Protein AF-A0A7X9BDL5-F1 (afdb_monomer_lite)

Radius of gyration: 41.82 Å; chains: 1; bounding box: 88×33×126 Å

Sequence (212 aa):
MIKSMTGFGRGEAVAAGKKFTFELKAVNHRYSEIVLRLPRSLQALEDRIRKIIQASVARGRVDGYLSMEDCGEKSATVKVDKALAEAYYNAMKELQETLGISEEIQLKQLVSLPGVLVVVEPEEDIEEWWPAVQAAVEAAVAQLVHMRTVEGAQLAKDLYDRVEQLNILNRNIMARSPLVVEEYRERLASRLNDFISDGTLTAERLCAEAAV

Foldseek 3Di:
DFFAQWFKFWFWFDDPQKIKIKIKTWDADAFEAEAEDEDPLQPVCVVVLVVLLVVQDGGTYMYMYMDMDRRDDQPFDKDFPVVVLVVVVVVVVVVCVVVVPPDDDDPVNSCPDPPRIDGDRDPDDNVSCVVRNVRRSNRRSVRGRVRRVVVRVVVVVVVVVVVVVVVVVVVVCVVCVVVVVVVVVVVVVVVVVVCVVVVNDPPVVVVVVVVD

Secondary structure (DSSP, 8-state):
----S-EEEEEEEEETTEEEEEEEEEE--SSEEEEEE--GGGGGGHHHHHHHHHHH--SEEEEEEEEEEE-S----EEEE-HHHHHHHHHHHHHHHHHHT------HHHHHTSTTTEEEEPPP--HHHHHHHHHHHHHHHHHHHHHHHHHHHHHHHHHHHHHHHHHHHHHHHHHHHHHHHHHHHHHHHHHHHHHHHHTTSS-HHHHHHHHT-

pLDDT: mean 87.53, std 10.24, range [44.59, 98.06]

Structure (mmCIF, N/CA/C/O backbone):
data_AF-A0A7X9BDL5-F1
#
_entry.id   AF-A0A7X9BDL5-F1
#
loop_
_atom_site.group_PDB
_atom_site.id
_atom_site.type_symbol
_atom_site.label_atom_id
_atom_site.label_alt_id
_atom_site.label_comp_id
_atom_site.label_asym_id
_atom_site.label_entity_id
_atom_site.label_seq_id
_atom_site.pdbx_PDB_ins_code
_atom_site.Cartn_x
_atom_site.Cartn_y
_atom_site.Cartn_z
_atom_site.occupancy
_atom_site.B_iso_or_equiv
_atom_site.auth_seq_id
_atom_site.auth_comp_id
_atom_site.auth_asym_id
_atom_site.auth_atom_id
_atom_site.pdbx_PDB_model_num
ATOM 1 N N . MET A 1 1 ? 0.160 8.737 -20.347 1.00 62.75 1 MET A N 1
ATOM 2 C CA . MET A 1 1 ? 1.327 9.338 -19.661 1.00 62.75 1 MET A CA 1
ATOM 3 C C . MET A 1 1 ? 2.220 8.205 -19.175 1.00 62.75 1 MET A C 1
ATOM 5 O O . MET A 1 1 ? 1.677 7.248 -18.628 1.00 62.75 1 MET A O 1
ATOM 9 N N . ILE A 1 2 ? 3.530 8.253 -19.434 1.00 77.56 2 ILE A N 1
ATOM 10 C CA . ILE A 1 2 ? 4.472 7.215 -18.981 1.00 77.56 2 ILE A CA 1
ATOM 11 C C . ILE A 1 2 ? 4.546 7.273 -17.452 1.00 77.56 2 ILE A C 1
ATOM 13 O O . ILE A 1 2 ? 4.707 8.348 -16.881 1.00 77.56 2 ILE A O 1
ATOM 17 N N . LYS A 1 3 ? 4.384 6.124 -16.796 1.00 80.25 3 LYS A N 1
ATOM 18 C CA . LYS A 1 3 ? 4.483 5.979 -15.341 1.00 80.25 3 LYS A CA 1
ATOM 19 C C . LYS A 1 3 ? 5.603 4.993 -15.028 1.00 80.25 3 LYS A C 1
ATOM 21 O O . LYS A 1 3 ? 5.677 3.942 -15.663 1.00 80.25 3 LYS A O 1
ATOM 26 N N . SER A 1 4 ? 6.434 5.316 -14.043 1.00 84.75 4 SER A N 1
ATOM 27 C CA . SER A 1 4 ? 7.452 4.410 -13.508 1.00 84.75 4 SER A CA 1
ATOM 28 C C . SER A 1 4 ? 6.822 3.122 -12.957 1.00 84.75 4 SER A C 1
ATOM 30 O O . SER A 1 4 ? 5.624 3.066 -12.653 1.00 84.75 4 SER A O 1
ATOM 32 N N . MET A 1 5 ? 7.618 2.057 -12.856 1.00 82.62 5 MET A N 1
ATOM 33 C CA . MET A 1 5 ? 7.220 0.777 -12.255 1.00 82.62 5 MET A CA 1
ATOM 34 C C . MET A 1 5 ? 7.502 0.714 -10.748 1.00 82.62 5 MET A C 1
ATOM 36 O O . MET A 1 5 ? 6.991 -0.184 -10.082 1.00 82.62 5 MET A O 1
ATOM 40 N N . THR A 1 6 ? 8.265 1.667 -10.215 1.00 88.56 6 THR A N 1
ATOM 41 C CA . THR A 1 6 ? 8.602 1.795 -8.795 1.00 88.56 6 THR A CA 1
ATOM 42 C C . THR A 1 6 ? 7.957 3.032 -8.193 1.00 88.56 6 THR A C 1
ATOM 44 O O . THR A 1 6 ? 7.640 3.988 -8.895 1.00 88.56 6 THR A O 1
ATOM 47 N N . GLY A 1 7 ? 7.722 3.011 -6.886 1.00 92.06 7 GLY A N 1
ATOM 48 C CA . GLY A 1 7 ? 7.230 4.187 -6.183 1.00 92.06 7 GLY A CA 1
ATOM 49 C C . GLY A 1 7 ? 6.885 3.901 -4.734 1.00 92.06 7 GLY A C 1
ATOM 50 O O . GLY A 1 7 ? 6.813 2.748 -4.306 1.00 92.06 7 GLY A O 1
ATOM 51 N N . PHE A 1 8 ? 6.652 4.977 -3.999 1.00 95.00 8 PHE A N 1
ATOM 52 C CA . PHE A 1 8 ? 6.228 4.958 -2.612 1.00 95.00 8 PHE A CA 1
ATOM 53 C C . PHE A 1 8 ? 5.059 5.924 -2.416 1.00 95.00 8 PHE A C 1
ATOM 55 O O . PHE A 1 8 ? 4.979 6.958 -3.082 1.00 95.00 8 PHE A O 1
ATOM 62 N N . GLY A 1 9 ? 4.158 5.580 -1.506 1.00 96.31 9 GLY A N 1
ATOM 63 C CA . GLY A 1 9 ? 3.085 6.454 -1.063 1.00 96.31 9 GLY A CA 1
ATOM 64 C C . GLY A 1 9 ? 2.745 6.185 0.394 1.00 96.31 9 GLY A C 1
ATOM 65 O O . GLY A 1 9 ? 2.788 5.045 0.843 1.00 96.31 9 GLY A O 1
ATOM 66 N N . ARG A 1 10 ? 2.409 7.235 1.129 1.00 97.44 10 ARG A N 1
ATOM 67 C CA . ARG A 1 10 ? 2.013 7.212 2.528 1.00 97.44 10 ARG A CA 1
ATOM 68 C C . ARG A 1 10 ? 0.807 8.117 2.715 1.00 97.44 10 ARG A C 1
ATOM 70 O O . ARG A 1 10 ? 0.761 9.226 2.191 1.00 97.44 10 ARG A O 1
ATOM 77 N N . GLY A 1 11 ? -0.160 7.635 3.474 1.00 97.38 11 GLY A N 1
ATOM 78 C CA . GLY A 1 11 ? -1.341 8.389 3.854 1.00 97.38 11 GLY A CA 1
ATOM 79 C C . GLY A 1 11 ? -1.655 8.167 5.321 1.00 97.38 11 GLY A C 1
ATOM 80 O O . GLY A 1 11 ? -1.381 7.101 5.872 1.00 97.38 11 GLY A O 1
ATOM 81 N N . GLU A 1 12 ? -2.201 9.194 5.957 1.00 96.69 12 GLU A N 1
ATOM 82 C CA . GLU A 1 12 ? -2.526 9.185 7.378 1.00 96.69 12 GLU A CA 1
ATOM 83 C C . GLU A 1 12 ? -3.913 9.775 7.592 1.00 96.69 12 GLU A C 1
ATOM 85 O O . GLU A 1 12 ? -4.287 10.750 6.940 1.00 96.69 12 GLU A O 1
ATOM 90 N N . ALA A 1 13 ? -4.660 9.194 8.524 1.00 95.88 13 ALA A N 1
ATOM 91 C CA . ALA A 1 13 ? -5.949 9.706 8.962 1.00 95.88 13 ALA A CA 1
ATOM 92 C C . ALA A 1 13 ? -6.146 9.422 10.452 1.00 95.88 13 ALA A C 1
ATOM 94 O O . ALA A 1 13 ? -5.584 8.470 10.995 1.00 95.88 13 ALA A O 1
ATOM 95 N N . VAL A 1 14 ? -6.954 10.245 11.115 1.00 91.12 14 VAL A N 1
ATOM 96 C CA . VAL A 1 14 ? -7.263 10.103 12.540 1.00 91.12 14 VAL A CA 1
ATOM 97 C C . VAL A 1 14 ? -8.776 10.023 12.709 1.00 91.12 14 VAL A C 1
ATOM 99 O O . VAL A 1 14 ? -9.495 10.861 12.168 1.00 91.12 14 VAL A O 1
ATOM 102 N N . ALA A 1 15 ? -9.255 9.033 13.459 1.00 87.44 15 ALA A N 1
ATOM 103 C CA . ALA A 1 15 ? -10.659 8.899 13.842 1.00 87.44 15 ALA A CA 1
ATOM 104 C C . ALA A 1 15 ? -10.791 8.152 15.170 1.00 87.44 15 ALA A C 1
ATOM 106 O O . ALA A 1 15 ? -9.983 7.280 15.470 1.00 8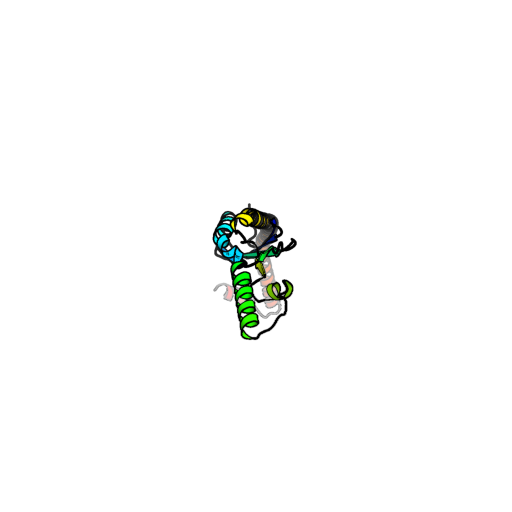7.44 15 ALA A O 1
ATOM 107 N N . ALA A 1 16 ? -11.804 8.509 15.967 1.00 81.38 16 ALA A N 1
ATOM 108 C CA . ALA A 1 16 ? -12.111 7.860 17.248 1.00 81.38 16 ALA A CA 1
ATOM 109 C C . ALA A 1 16 ? -10.895 7.717 18.197 1.00 81.38 16 ALA A C 1
ATOM 111 O O . ALA A 1 16 ? -10.725 6.701 18.865 1.00 81.38 16 ALA A O 1
ATOM 112 N N . GLY A 1 17 ? -10.008 8.721 18.226 1.00 83.62 17 GLY A N 1
ATOM 113 C CA . GLY A 1 17 ? -8.794 8.682 19.052 1.00 83.62 17 GLY A CA 1
ATOM 114 C C . GLY A 1 17 ? -7.725 7.700 18.562 1.00 83.62 17 GLY A C 1
ATOM 115 O O . GLY A 1 17 ? -6.785 7.421 19.299 1.00 83.62 17 GLY A O 1
ATOM 116 N N . LYS A 1 18 ? -7.835 7.193 17.332 1.00 88.31 18 LYS A N 1
ATOM 117 C CA . LYS A 1 18 ? -6.855 6.322 16.679 1.00 88.31 18 LYS A CA 1
ATOM 118 C C . LYS A 1 18 ? -6.276 6.990 15.445 1.00 88.31 18 LYS A C 1
ATOM 120 O O . LYS A 1 18 ? -6.985 7.668 14.700 1.00 88.31 18 LYS A O 1
ATOM 125 N N . LYS A 1 19 ? -4.987 6.774 15.214 1.00 92.62 19 LYS A N 1
ATOM 126 C CA . LYS A 1 19 ? -4.277 7.163 14.003 1.00 92.62 19 LYS A CA 1
ATOM 127 C C . LYS A 1 19 ? -4.060 5.937 13.127 1.00 92.62 19 LYS A C 1
ATOM 129 O O . LYS A 1 19 ? -3.476 4.947 13.557 1.00 92.62 19 LYS A O 1
ATOM 134 N N . PHE A 1 20 ? -4.494 6.040 11.880 1.00 95.50 20 PHE A N 1
ATOM 135 C CA . PHE A 1 20 ? -4.288 5.045 10.839 1.00 95.50 20 PHE A CA 1
ATOM 136 C C . PHE A 1 20 ? -3.223 5.561 9.880 1.00 95.50 20 PHE A C 1
ATOM 138 O O . PHE A 1 20 ? -3.379 6.640 9.307 1.00 95.50 20 PHE A O 1
ATOM 145 N N . THR A 1 21 ? -2.149 4.797 9.701 1.00 97.00 21 THR A N 1
ATOM 146 C CA . THR A 1 21 ? -1.083 5.119 8.743 1.00 97.00 21 THR A CA 1
ATOM 147 C C . THR A 1 21 ? -0.987 4.000 7.726 1.00 97.00 21 THR A C 1
ATOM 149 O O . THR A 1 21 ? -0.789 2.843 8.091 1.00 97.00 21 THR A O 1
ATOM 152 N N . PHE A 1 22 ? -1.130 4.335 6.448 1.00 98.06 22 PHE A N 1
ATOM 153 C CA . PHE A 1 22 ? -1.017 3.382 5.357 1.00 98.06 22 PHE A CA 1
ATOM 154 C C . PHE A 1 22 ? 0.186 3.711 4.487 1.00 98.06 22 PHE A C 1
ATOM 156 O O . PHE A 1 22 ? 0.302 4.821 3.970 1.00 98.06 22 PHE A O 1
ATOM 163 N N . GLU A 1 23 ? 1.069 2.738 4.310 1.00 97.69 23 GLU A N 1
ATOM 164 C CA . GLU A 1 23 ? 2.261 2.846 3.479 1.00 97.69 23 GLU A CA 1
ATOM 165 C C . GLU A 1 23 ? 2.173 1.856 2.318 1.00 97.69 23 GLU A C 1
ATOM 167 O O . GLU A 1 23 ? 1.832 0.687 2.491 1.00 97.69 23 GLU A O 1
ATOM 172 N N . LEU A 1 24 ? 2.499 2.329 1.120 1.00 96.19 24 LEU A N 1
ATOM 173 C CA . LEU A 1 24 ? 2.506 1.574 -0.121 1.00 96.19 24 LEU A CA 1
ATOM 174 C C . LEU A 1 24 ? 3.879 1.654 -0.760 1.00 96.19 24 LEU A C 1
ATOM 176 O O . LEU A 1 24 ? 4.405 2.737 -1.016 1.00 96.19 24 LEU A O 1
ATOM 180 N N . LYS A 1 25 ? 4.418 0.493 -1.112 1.00 94.94 25 LYS A N 1
ATOM 181 C CA . LYS A 1 25 ? 5.643 0.372 -1.890 1.00 94.94 25 LYS A CA 1
ATOM 182 C C . LYS A 1 25 ? 5.362 -0.435 -3.145 1.00 94.94 25 LYS A C 1
ATOM 184 O O . LYS A 1 25 ? 4.905 -1.570 -3.069 1.00 94.94 25 LYS A O 1
ATOM 189 N N . ALA A 1 26 ? 5.653 0.146 -4.303 1.00 93.31 26 ALA A N 1
ATOM 190 C CA . ALA A 1 26 ? 5.563 -0.536 -5.584 1.00 93.31 26 ALA A CA 1
ATOM 191 C C . ALA A 1 26 ? 6.956 -0.900 -6.095 1.00 93.31 26 ALA A C 1
ATOM 193 O O . ALA A 1 26 ? 7.870 -0.069 -6.094 1.00 93.31 26 ALA A O 1
ATOM 194 N N . VAL A 1 27 ? 7.096 -2.132 -6.573 1.00 91.00 27 VAL A N 1
ATOM 195 C CA . VAL A 1 27 ? 8.302 -2.638 -7.229 1.00 91.00 27 VAL A CA 1
ATOM 196 C C . VAL A 1 27 ? 7.976 -3.206 -8.606 1.00 91.00 27 VAL A C 1
ATOM 198 O O . VAL A 1 27 ? 6.847 -3.620 -8.895 1.00 91.00 27 VAL A O 1
ATOM 201 N N . ASN A 1 28 ? 8.992 -3.241 -9.470 1.00 87.62 28 ASN A N 1
ATOM 202 C CA . ASN A 1 28 ? 8.852 -3.815 -10.798 1.00 87.62 28 ASN A CA 1
ATOM 203 C C . ASN A 1 28 ? 8.586 -5.322 -10.694 1.00 87.62 28 ASN A C 1
ATOM 205 O O . ASN A 1 28 ? 9.406 -6.083 -10.185 1.00 87.62 28 ASN A O 1
ATOM 209 N N . HIS A 1 29 ? 7.431 -5.740 -11.197 1.00 86.69 29 HIS A N 1
ATOM 210 C CA . HIS A 1 29 ? 7.045 -7.135 -11.285 1.00 86.69 29 HIS A CA 1
ATOM 211 C C . HIS A 1 29 ? 6.217 -7.358 -12.553 1.00 86.69 29 HIS A C 1
ATOM 213 O O . HIS A 1 29 ? 5.557 -6.444 -13.062 1.00 86.69 29 HIS A O 1
ATOM 219 N N . ARG A 1 30 ? 6.261 -8.580 -13.094 1.00 81.44 30 ARG A N 1
ATOM 220 C CA . ARG A 1 30 ? 5.590 -8.912 -14.361 1.00 81.44 30 ARG A CA 1
ATOM 221 C C . ARG A 1 30 ? 4.067 -8.839 -14.244 1.00 81.44 30 ARG A C 1
ATOM 223 O O . ARG A 1 30 ? 3.420 -8.359 -15.171 1.00 81.44 30 ARG A O 1
ATOM 230 N N . TYR A 1 31 ? 3.527 -9.301 -13.120 1.00 83.50 31 TYR A N 1
ATOM 231 C CA . TYR A 1 31 ? 2.092 -9.368 -12.840 1.00 83.50 31 TYR A CA 1
ATOM 232 C C . TYR A 1 31 ? 1.676 -8.323 -11.803 1.00 83.50 31 TYR A C 1
ATOM 234 O O . TYR A 1 31 ? 2.530 -7.823 -11.070 1.00 83.50 31 TYR A O 1
ATOM 242 N N . SER A 1 32 ? 0.378 -8.002 -11.759 1.00 85.12 32 SER A N 1
ATOM 243 C CA . SER A 1 32 ? -0.203 -7.218 -10.667 1.00 85.12 32 SER A CA 1
ATOM 244 C C . SER A 1 32 ? -0.357 -8.115 -9.445 1.00 85.12 32 SER A C 1
ATOM 246 O O . SER A 1 32 ? -1.190 -9.019 -9.438 1.00 85.12 32 SER A O 1
ATOM 248 N N . GLU A 1 33 ? 0.485 -7.899 -8.445 1.00 91.56 33 GLU A N 1
ATOM 249 C CA . GLU A 1 33 ? 0.461 -8.645 -7.191 1.00 91.56 33 GLU A CA 1
ATOM 250 C C . GLU A 1 33 ? 0.316 -7.648 -6.048 1.00 91.56 33 GLU A C 1
ATOM 252 O O . GLU A 1 33 ? 1.097 -6.706 -5.945 1.00 91.56 33 GLU A O 1
ATOM 257 N N . ILE A 1 34 ? -0.698 -7.825 -5.205 1.00 93.94 34 ILE A N 1
ATOM 258 C CA . ILE A 1 34 ? -0.960 -6.925 -4.081 1.00 93.94 34 ILE A CA 1
ATOM 259 C C . ILE A 1 34 ? -0.859 -7.736 -2.801 1.00 93.94 34 ILE A C 1
ATOM 261 O O . ILE A 1 34 ? -1.654 -8.656 -2.579 1.00 93.94 34 ILE A O 1
ATOM 265 N N . VAL A 1 35 ? 0.114 -7.376 -1.974 1.00 94.81 35 VAL A N 1
ATOM 266 C CA . VAL A 1 35 ? 0.383 -7.997 -0.681 1.00 94.81 35 VAL A CA 1
ATOM 267 C C . VAL A 1 35 ? 0.047 -6.975 0.393 1.00 94.81 35 VAL A C 1
ATOM 269 O O . VAL A 1 35 ? 0.701 -5.941 0.486 1.00 94.81 35 VAL A O 1
ATOM 272 N N . LEU A 1 36 ? -0.979 -7.252 1.194 1.00 96.38 36 LEU A N 1
ATOM 273 C CA . LEU A 1 36 ? -1.412 -6.375 2.278 1.00 96.38 36 LEU A CA 1
ATOM 274 C C . LEU A 1 36 ? -1.017 -6.974 3.623 1.00 96.38 36 LEU A C 1
ATOM 276 O O . LEU A 1 36 ? -1.150 -8.173 3.853 1.00 96.38 36 LEU A O 1
ATOM 280 N N . ARG A 1 37 ? -0.511 -6.123 4.510 1.00 96.12 37 ARG A N 1
ATOM 281 C CA . ARG A 1 37 ? -0.198 -6.453 5.898 1.00 96.12 37 ARG A CA 1
ATOM 282 C C . ARG A 1 37 ? -1.011 -5.531 6.792 1.00 96.12 37 ARG A C 1
ATOM 284 O O . ARG A 1 37 ? -0.779 -4.324 6.817 1.00 96.12 37 ARG A O 1
ATOM 291 N N . LEU A 1 38 ? -1.986 -6.121 7.476 1.00 95.25 38 LEU A N 1
ATOM 292 C CA . LEU A 1 38 ? -2.996 -5.430 8.273 1.00 95.25 38 LEU A CA 1
ATOM 293 C C . LEU A 1 38 ? -2.967 -5.963 9.718 1.00 95.25 38 LEU A C 1
ATOM 295 O O . LEU A 1 38 ? -2.718 -7.159 9.914 1.00 95.25 38 LEU A O 1
ATOM 299 N N . PRO A 1 39 ? -3.258 -5.127 10.730 1.00 91.62 39 PRO A N 1
ATOM 300 C CA . PRO A 1 39 ? -3.538 -5.588 12.085 1.00 91.62 39 PRO A CA 1
ATOM 301 C C . PRO A 1 39 ? -4.734 -6.546 12.089 1.00 91.62 39 PRO A C 1
ATOM 303 O O . PRO A 1 39 ? -5.627 -6.429 11.249 1.00 91.62 39 PRO A O 1
ATOM 306 N N . ARG A 1 40 ? -4.788 -7.477 13.052 1.00 87.69 40 ARG A N 1
ATOM 307 C CA . ARG A 1 40 ? -5.874 -8.477 13.139 1.00 87.69 40 ARG A CA 1
ATOM 308 C C . ARG A 1 40 ? -7.265 -7.838 13.174 1.00 87.69 40 ARG A C 1
ATOM 310 O O . ARG A 1 40 ? -8.163 -8.339 12.511 1.00 87.69 40 ARG A O 1
ATOM 317 N N . SER A 1 41 ? -7.408 -6.716 13.877 1.00 86.81 41 SER A N 1
ATOM 318 C CA . SER A 1 41 ? -8.655 -5.948 13.968 1.00 86.81 41 SER A CA 1
ATOM 319 C C . SER A 1 41 ? -9.118 -5.356 12.634 1.00 86.81 41 SER A C 1
ATOM 321 O O . SER A 1 41 ? -10.293 -5.066 12.487 1.00 86.81 41 SER A O 1
ATOM 323 N N . LEU A 1 42 ? -8.238 -5.201 11.640 1.00 90.88 42 LEU A N 1
ATOM 324 C CA . LEU A 1 42 ? -8.554 -4.568 10.352 1.00 90.88 42 LEU A CA 1
ATOM 325 C C . LEU A 1 42 ? -8.540 -5.557 9.177 1.00 90.88 42 LEU A C 1
ATOM 327 O O . LEU A 1 42 ? -8.702 -5.144 8.030 1.00 90.88 42 LEU A O 1
ATOM 331 N N . GLN A 1 43 ? -8.371 -6.8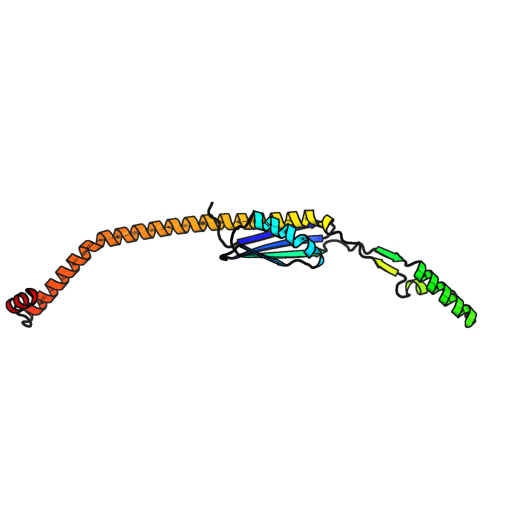61 9.430 1.00 91.69 43 GLN A N 1
ATOM 332 C CA . GLN A 1 43 ? -8.337 -7.878 8.367 1.00 91.69 43 GLN A CA 1
ATOM 333 C C . GLN A 1 43 ? -9.628 -7.916 7.541 1.00 91.69 43 GLN A C 1
ATOM 335 O O . GLN A 1 43 ? -9.571 -8.123 6.332 1.00 91.69 43 GLN A O 1
ATOM 340 N N . ALA A 1 44 ? -10.782 -7.633 8.153 1.00 92.31 44 ALA A N 1
ATOM 341 C CA . ALA A 1 44 ? -12.063 -7.569 7.445 1.00 92.31 44 ALA A CA 1
ATOM 342 C C . ALA A 1 44 ? -12.105 -6.480 6.350 1.00 92.31 44 ALA A C 1
ATOM 344 O O . ALA A 1 44 ? -12.897 -6.571 5.413 1.00 92.31 44 ALA A O 1
ATOM 345 N N . LEU A 1 45 ? -11.238 -5.464 6.433 1.00 93.94 45 LEU A N 1
ATOM 346 C CA . LEU A 1 45 ? -11.148 -4.382 5.450 1.00 93.94 45 LEU A CA 1
ATOM 347 C C . LEU A 1 45 ? -10.222 -4.714 4.271 1.00 93.94 45 LEU A C 1
ATOM 349 O O . LEU A 1 45 ? -10.174 -3.941 3.312 1.00 93.94 45 LEU A O 1
ATOM 353 N N . GLU A 1 46 ? -9.507 -5.846 4.302 1.00 94.81 46 GLU A N 1
ATOM 354 C CA . GLU A 1 46 ? -8.485 -6.188 3.305 1.00 94.81 46 GLU A CA 1
ATOM 355 C C . GLU A 1 46 ? -9.022 -6.124 1.871 1.00 94.81 46 GLU A C 1
ATOM 357 O O . GLU A 1 46 ? -8.430 -5.465 1.014 1.00 94.81 46 GLU A O 1
ATOM 362 N N . ASP A 1 47 ? -10.171 -6.748 1.610 1.00 95.06 47 ASP A N 1
ATOM 363 C CA . ASP A 1 47 ? -10.764 -6.788 0.272 1.00 95.06 47 ASP A CA 1
ATOM 364 C C . ASP A 1 47 ? -11.191 -5.405 -0.224 1.00 95.06 47 ASP A C 1
ATOM 366 O O . ASP A 1 47 ? -11.078 -5.102 -1.418 1.00 95.06 47 ASP A O 1
ATOM 370 N N . ARG A 1 48 ? -11.662 -4.536 0.679 1.00 95.62 48 ARG A N 1
ATOM 371 C CA . ARG A 1 48 ? -12.040 -3.160 0.332 1.00 95.62 48 ARG A CA 1
ATOM 372 C C . ARG A 1 48 ? -10.798 -2.350 -0.047 1.00 95.62 48 ARG A C 1
ATOM 374 O O . ARG A 1 48 ? -10.782 -1.715 -1.100 1.00 95.62 48 ARG A O 1
ATOM 381 N N . ILE A 1 49 ? -9.730 -2.449 0.748 1.00 95.94 49 ILE A N 1
ATOM 382 C CA . ILE A 1 49 ? -8.438 -1.789 0.494 1.00 95.94 49 ILE A CA 1
ATOM 383 C C . ILE A 1 49 ? -7.827 -2.287 -0.821 1.00 95.94 49 ILE A C 1
ATOM 385 O O . ILE A 1 49 ? -7.388 -1.496 -1.660 1.00 95.94 49 ILE A O 1
ATOM 389 N N . ARG A 1 50 ? -7.850 -3.605 -1.046 1.00 95.38 50 ARG A N 1
ATOM 390 C CA . ARG A 1 50 ? -7.348 -4.241 -2.268 1.00 95.38 50 ARG A CA 1
ATOM 391 C C . ARG A 1 50 ? -8.038 -3.687 -3.514 1.00 95.38 50 ARG A C 1
ATOM 393 O O . ARG A 1 50 ? -7.346 -3.367 -4.479 1.00 95.38 50 ARG A O 1
ATOM 400 N N . LYS A 1 51 ? -9.366 -3.516 -3.491 1.00 94.69 51 LYS A N 1
ATOM 401 C CA . LYS A 1 51 ? -10.129 -2.936 -4.613 1.00 94.69 51 LYS A CA 1
ATOM 402 C C . LYS A 1 51 ? -9.696 -1.504 -4.940 1.00 94.69 51 LYS A C 1
ATOM 404 O O . LYS A 1 51 ? -9.519 -1.189 -6.116 1.00 94.69 51 LYS A O 1
ATOM 409 N N . ILE A 1 52 ? -9.465 -0.665 -3.927 1.00 95.19 52 ILE A N 1
ATOM 410 C CA . ILE A 1 52 ? -8.995 0.721 -4.117 1.00 95.19 52 ILE A CA 1
ATOM 411 C C . ILE A 1 52 ? -7.625 0.737 -4.814 1.00 95.19 52 ILE A C 1
ATOM 413 O O . ILE A 1 52 ? -7.416 1.471 -5.782 1.00 95.19 52 ILE A O 1
ATOM 417 N N . ILE A 1 53 ? -6.698 -0.120 -4.375 1.00 93.88 53 ILE A N 1
ATOM 418 C CA . ILE A 1 53 ? -5.354 -0.211 -4.966 1.00 93.88 53 ILE A CA 1
ATOM 419 C C . ILE A 1 53 ? -5.423 -0.746 -6.403 1.00 93.88 53 ILE A C 1
ATOM 421 O O . ILE A 1 53 ? -4.783 -0.185 -7.297 1.00 93.88 53 ILE A O 1
ATOM 425 N N . GLN A 1 54 ? -6.218 -1.793 -6.651 1.00 92.19 54 GLN A N 1
ATOM 426 C CA . GLN A 1 54 ? -6.382 -2.394 -7.983 1.00 92.19 5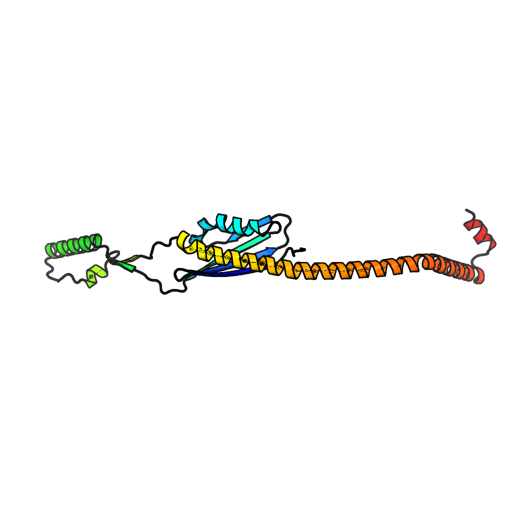4 GLN A CA 1
ATOM 427 C C . GLN A 1 54 ? -6.950 -1.416 -9.012 1.00 92.19 54 GLN A C 1
ATOM 429 O O . GLN A 1 54 ? -6.551 -1.467 -10.174 1.00 92.19 54 GLN A O 1
ATOM 434 N N . ALA A 1 55 ? -7.828 -0.498 -8.597 1.00 92.06 55 ALA A N 1
ATOM 435 C CA . ALA A 1 55 ? -8.369 0.531 -9.483 1.00 92.06 55 ALA A CA 1
ATOM 436 C C . ALA A 1 55 ? -7.285 1.486 -10.023 1.00 92.06 55 ALA A C 1
ATOM 438 O O . ALA A 1 55 ? -7.423 2.023 -11.121 1.00 92.06 55 ALA A O 1
ATOM 439 N N . SER A 1 56 ? -6.188 1.675 -9.281 1.00 88.38 56 SER A N 1
ATOM 440 C CA . SER A 1 56 ? -5.112 2.611 -9.639 1.00 88.38 56 SER A CA 1
ATOM 441 C C . SER A 1 56 ? -3.838 1.938 -10.163 1.00 88.38 56 SER A C 1
ATOM 443 O O . SER A 1 56 ? -3.054 2.575 -10.876 1.00 88.38 56 SER A O 1
ATOM 445 N N . VAL A 1 57 ? -3.603 0.663 -9.830 1.00 85.00 57 VAL A N 1
ATOM 446 C CA . VAL A 1 57 ? -2.376 -0.069 -10.177 1.00 85.00 57 VAL A CA 1
ATOM 447 C C . VAL A 1 57 ? -2.685 -1.334 -10.980 1.00 85.00 57 VAL A C 1
ATOM 449 O O . VAL A 1 57 ? -3.059 -2.370 -10.440 1.00 85.00 57 VAL A O 1
ATOM 452 N N . ALA A 1 58 ? -2.438 -1.268 -12.291 1.00 78.94 58 ALA A N 1
ATOM 453 C CA . ALA A 1 58 ? -2.662 -2.387 -13.212 1.00 78.94 58 ALA A CA 1
ATOM 454 C C . ALA A 1 58 ? -1.472 -3.362 -13.337 1.00 78.94 58 ALA A C 1
ATOM 456 O O . ALA A 1 58 ? -1.632 -4.465 -13.855 1.00 78.94 58 ALA A O 1
ATOM 457 N N . ARG A 1 59 ? -0.260 -2.957 -12.926 1.00 82.50 59 ARG A N 1
ATOM 458 C CA . ARG A 1 59 ? 0.969 -3.751 -13.095 1.00 82.50 59 ARG A CA 1
ATOM 459 C C . ARG A 1 59 ? 2.013 -3.428 -12.031 1.00 82.50 59 ARG A C 1
ATOM 461 O O . ARG A 1 59 ? 2.186 -2.258 -11.673 1.00 82.50 59 ARG A O 1
ATOM 468 N N . GLY A 1 60 ? 2.750 -4.462 -11.630 1.00 86.56 60 GLY A N 1
ATOM 469 C CA . GLY A 1 60 ? 3.797 -4.412 -10.616 1.00 86.56 60 GLY A CA 1
ATOM 470 C C . GLY A 1 60 ? 3.366 -5.111 -9.334 1.00 86.56 60 GLY A C 1
ATOM 471 O O . GLY A 1 60 ? 2.198 -5.456 -9.160 1.00 86.56 60 GLY A O 1
ATOM 472 N N . ARG A 1 61 ? 4.321 -5.308 -8.431 1.00 92.94 61 ARG A N 1
ATOM 473 C CA . ARG A 1 61 ? 4.024 -5.801 -7.092 1.00 92.94 61 ARG A CA 1
ATOM 474 C C . ARG A 1 61 ? 3.890 -4.607 -6.161 1.00 92.94 61 ARG A C 1
ATOM 476 O O . ARG A 1 61 ? 4.749 -3.728 -6.171 1.00 92.94 61 ARG A O 1
ATOM 483 N N . VAL A 1 62 ? 2.811 -4.577 -5.392 1.00 94.50 62 VAL A N 1
ATOM 484 C CA . VAL A 1 62 ? 2.514 -3.540 -4.410 1.00 94.50 62 VAL A CA 1
ATOM 485 C C . VAL A 1 62 ? 2.449 -4.193 -3.040 1.00 94.50 62 VAL A C 1
ATOM 487 O O . VAL A 1 62 ? 1.557 -4.997 -2.774 1.00 94.50 62 VAL A O 1
ATOM 490 N N . ASP A 1 63 ? 3.398 -3.844 -2.181 1.00 95.94 63 ASP A N 1
ATOM 491 C CA . ASP A 1 63 ? 3.372 -4.210 -0.772 1.00 95.94 63 ASP A CA 1
ATOM 492 C C . ASP A 1 63 ? 2.752 -3.038 0.010 1.00 95.94 63 ASP A C 1
ATOM 494 O O . ASP A 1 63 ? 3.247 -1.909 -0.049 1.00 95.94 63 ASP A O 1
ATOM 498 N N . GLY A 1 64 ? 1.639 -3.299 0.696 1.00 96.50 64 GLY A N 1
ATOM 499 C CA . GLY A 1 64 ? 0.920 -2.339 1.528 1.00 96.50 64 GLY A CA 1
ATOM 500 C C . GLY A 1 64 ? 0.982 -2.711 3.005 1.00 96.50 64 GLY A C 1
ATOM 501 O O . GLY A 1 64 ? 0.812 -3.879 3.361 1.00 96.50 64 GLY A O 1
ATOM 502 N N . TYR A 1 65 ? 1.206 -1.723 3.863 1.00 97.25 65 TYR A N 1
ATOM 503 C CA . TYR A 1 65 ? 1.260 -1.879 5.312 1.00 97.25 65 TYR A CA 1
ATOM 504 C C . TYR A 1 65 ? 0.333 -0.863 5.975 1.00 97.25 65 TYR A C 1
ATOM 506 O O . TYR A 1 65 ? 0.476 0.336 5.750 1.00 97.25 65 TYR A O 1
ATOM 514 N N . LEU A 1 66 ? -0.615 -1.343 6.779 1.00 96.81 66 LEU A N 1
ATOM 515 C CA . LEU A 1 66 ? -1.469 -0.498 7.612 1.00 96.81 66 LEU A CA 1
ATOM 516 C C . LEU A 1 66 ? -1.013 -0.619 9.063 1.00 96.81 66 LEU A C 1
ATOM 518 O O . LEU A 1 66 ? -0.945 -1.726 9.594 1.00 96.81 66 LEU A O 1
ATOM 522 N N . SER A 1 67 ? -0.747 0.505 9.716 1.00 94.44 67 SER A N 1
ATOM 523 C CA . SER A 1 67 ? -0.604 0.572 11.166 1.00 94.44 67 SER A CA 1
ATOM 524 C C . SER A 1 67 ? -1.763 1.340 11.786 1.00 94.44 67 SER A C 1
ATOM 526 O O . SER A 1 67 ? -2.356 2.233 11.175 1.00 94.44 67 SER A O 1
ATOM 528 N N . MET A 1 68 ? -2.088 0.949 13.013 1.00 92.31 68 MET A N 1
ATOM 529 C CA . MET A 1 68 ? -3.085 1.584 13.858 1.00 92.31 68 MET A CA 1
ATOM 530 C C . MET A 1 68 ? -2.410 1.909 15.186 1.00 92.31 68 MET A C 1
ATOM 532 O O . MET A 1 68 ? -1.819 1.024 15.805 1.00 92.31 68 MET A O 1
ATOM 536 N N . GLU A 1 69 ? -2.473 3.171 15.591 1.00 89.81 69 GLU A N 1
ATOM 537 C CA . GLU A 1 69 ? -1.894 3.678 16.833 1.00 89.81 69 GLU A CA 1
ATOM 538 C C . GLU A 1 69 ? -2.986 4.365 17.652 1.00 89.81 69 GLU A C 1
ATOM 540 O O . GLU A 1 69 ? -3.739 5.187 17.127 1.00 89.81 69 GLU A O 1
ATOM 545 N N . ASP A 1 70 ? -3.072 4.056 18.944 1.00 86.69 70 ASP A N 1
ATOM 546 C CA . ASP A 1 70 ? -3.957 4.776 19.856 1.00 86.69 70 ASP A CA 1
ATOM 547 C C . ASP A 1 70 ? -3.347 6.150 20.168 1.00 86.69 70 ASP A C 1
ATOM 549 O O . ASP A 1 70 ? -2.217 6.257 20.641 1.00 86.69 70 ASP A O 1
ATOM 553 N N . CYS A 1 71 ? -4.088 7.215 19.876 1.00 77.94 71 CYS A N 1
ATOM 554 C CA . CYS A 1 71 ? -3.685 8.608 20.088 1.00 77.94 71 CYS A CA 1
ATOM 555 C C . CYS A 1 71 ? -4.542 9.328 21.144 1.00 77.94 71 CYS A C 1
ATOM 557 O O . CYS A 1 71 ? -4.269 10.486 21.456 1.00 77.94 71 CYS A O 1
ATOM 559 N N . GLY A 1 72 ? -5.583 8.677 21.671 1.00 66.06 72 GLY A N 1
ATOM 560 C CA . GLY A 1 72 ? -6.469 9.205 22.709 1.00 66.06 72 GLY A CA 1
ATOM 561 C C . GLY A 1 72 ? -6.263 8.549 24.075 1.00 66.06 72 GLY A C 1
ATOM 562 O O . GLY A 1 72 ? -5.687 7.466 24.186 1.00 66.06 72 GLY A O 1
ATOM 563 N N . GLU A 1 73 ? -6.779 9.191 25.125 1.00 58.41 73 GLU A N 1
ATOM 564 C CA . GLU A 1 73 ? -6.935 8.550 26.432 1.00 58.41 73 GLU A CA 1
ATOM 565 C C . GLU A 1 73 ? -7.919 7.382 26.299 1.00 58.41 73 GLU A C 1
ATOM 567 O O . GLU A 1 73 ? -9.055 7.561 25.856 1.00 58.41 73 GLU A O 1
ATOM 572 N N . LYS A 1 74 ? -7.484 6.172 26.672 1.00 57.91 74 LYS A N 1
ATOM 573 C CA . LYS A 1 74 ? -8.368 5.007 26.732 1.00 57.91 74 LYS A CA 1
ATOM 574 C C . LYS A 1 74 ? -9.500 5.316 27.710 1.00 57.91 74 LYS A C 1
ATOM 576 O O . LYS A 1 74 ? -9.271 5.369 28.918 1.00 57.91 74 LYS A O 1
ATOM 581 N N . SER A 1 75 ? -10.721 5.482 27.208 1.00 56.84 75 SER A N 1
ATOM 582 C CA . SER A 1 75 ? -11.936 5.560 28.021 1.00 56.84 75 SER A CA 1
ATOM 583 C C . SER A 1 75 ? -12.288 4.166 28.548 1.00 56.84 75 SER A C 1
ATOM 585 O O . SER A 1 75 ? -13.291 3.558 28.188 1.00 56.84 75 SER A O 1
ATOM 587 N N . ALA A 1 76 ? -11.415 3.624 29.394 1.00 61.81 76 ALA A N 1
ATOM 588 C CA . ALA A 1 76 ? -11.666 2.392 30.115 1.00 61.81 76 ALA A CA 1
ATOM 589 C C . ALA A 1 76 ? -12.888 2.610 31.017 1.00 61.81 76 ALA A C 1
ATOM 591 O O . ALA A 1 76 ? -12.842 3.389 31.971 1.00 61.81 76 ALA A O 1
ATOM 592 N N . THR A 1 77 ? -14.000 1.944 30.704 1.00 66.25 77 THR A N 1
ATOM 593 C CA . THR A 1 77 ? -15.196 2.012 31.548 1.00 66.25 77 THR A CA 1
ATOM 594 C C . THR A 1 77 ? -15.136 0.903 32.585 1.00 66.25 77 THR A C 1
ATOM 596 O O . THR A 1 77 ? -15.016 -0.272 32.250 1.00 66.25 77 THR A O 1
ATOM 599 N N . VAL A 1 78 ? -15.199 1.259 33.866 1.00 78.00 78 VAL A N 1
ATOM 600 C CA . VAL A 1 78 ? -15.279 0.268 34.944 1.00 78.00 78 VAL A CA 1
ATOM 601 C C . VAL A 1 78 ? -16.745 -0.110 35.127 1.00 78.00 78 VAL A C 1
ATOM 603 O O . VAL A 1 78 ? -17.562 0.728 35.514 1.00 78.00 78 VAL A O 1
ATOM 606 N N . LYS A 1 79 ? -17.092 -1.369 34.850 1.00 81.88 79 LYS A N 1
ATOM 607 C CA . LYS A 1 79 ? -18.401 -1.939 35.183 1.00 81.88 79 LYS A CA 1
ATOM 608 C C . LYS A 1 79 ? -18.294 -2.772 36.454 1.00 81.88 79 LYS A C 1
ATOM 610 O O . LYS A 1 79 ? -17.301 -3.455 36.684 1.00 81.88 79 LYS A O 1
ATOM 615 N N . VAL A 1 80 ? -19.345 -2.716 37.266 1.00 88.12 80 VAL A N 1
ATOM 616 C CA . VAL A 1 80 ? -19.514 -3.597 38.424 1.00 88.12 80 VAL A CA 1
ATOM 617 C C . VAL A 1 80 ? -20.356 -4.789 37.991 1.00 88.12 80 VAL A C 1
ATOM 619 O O . VAL A 1 80 ? -21.491 -4.591 37.543 1.00 88.12 80 VAL A O 1
ATOM 622 N N . ASP A 1 81 ? -19.842 -6.006 38.159 1.00 89.25 81 ASP A N 1
ATOM 623 C CA . ASP A 1 81 ? -20.683 -7.201 38.099 1.00 89.25 81 ASP A CA 1
ATOM 624 C C . ASP A 1 81 ? -21.479 -7.301 39.405 1.00 89.25 81 ASP A C 1
ATOM 626 O O . ASP A 1 81 ? -21.013 -7.806 40.429 1.00 89.25 81 ASP A O 1
ATOM 630 N N . LYS A 1 82 ? -22.691 -6.740 39.382 1.00 90.50 82 LYS A N 1
ATOM 631 C CA . LYS A 1 82 ? -23.566 -6.674 40.558 1.00 90.50 82 LYS A CA 1
ATOM 632 C C . LYS A 1 82 ? -23.980 -8.061 41.043 1.00 90.50 82 LYS A C 1
ATOM 634 O O . LYS A 1 82 ? -24.081 -8.254 42.249 1.00 90.50 82 LYS A O 1
ATOM 639 N N . ALA A 1 83 ? -24.197 -9.001 40.124 1.00 90.75 83 ALA A N 1
ATOM 640 C CA . ALA A 1 83 ? -24.630 -10.350 40.468 1.00 90.75 83 ALA A CA 1
ATOM 641 C C . ALA A 1 83 ? -23.502 -11.113 41.170 1.00 90.75 83 ALA A C 1
ATOM 643 O O . ALA A 1 83 ? -23.726 -11.750 42.198 1.00 90.75 83 ALA A O 1
ATOM 644 N N . LEU A 1 84 ? -22.272 -10.990 40.663 1.00 91.38 84 LEU A N 1
ATOM 645 C CA . LEU A 1 84 ? -21.106 -11.597 41.297 1.00 91.38 84 LEU A CA 1
ATOM 646 C C . LEU A 1 84 ? -20.785 -10.944 42.650 1.00 91.38 84 LEU A C 1
ATOM 648 O O . LEU A 1 84 ? -20.485 -11.644 43.616 1.00 91.38 84 LEU A O 1
ATOM 652 N N . ALA A 1 85 ? -20.897 -9.616 42.751 1.00 92.00 85 ALA A N 1
ATOM 653 C CA . ALA A 1 85 ? -20.735 -8.900 44.016 1.00 92.00 85 ALA A CA 1
ATOM 654 C C . ALA A 1 85 ? -21.755 -9.362 45.074 1.00 92.00 85 ALA A C 1
ATOM 656 O O . ALA A 1 85 ? -21.393 -9.599 46.225 1.00 92.00 85 ALA A O 1
ATOM 657 N N . GLU A 1 86 ? -23.018 -9.536 44.684 1.00 93.00 86 GLU A N 1
ATOM 658 C CA . GLU A 1 86 ? -24.075 -10.039 45.564 1.00 93.00 86 GLU A CA 1
ATOM 659 C C . GLU A 1 86 ? -23.817 -11.490 45.998 1.00 93.00 86 GLU A C 1
ATOM 661 O O . GLU A 1 86 ? -23.939 -11.813 47.180 1.00 93.00 86 GLU A O 1
ATOM 666 N N . ALA A 1 87 ? -23.369 -12.351 45.078 1.00 92.75 87 ALA A N 1
ATOM 667 C CA . ALA A 1 87 ? -22.977 -13.722 45.396 1.00 92.75 87 ALA A CA 1
ATOM 668 C C . ALA A 1 87 ? -21.824 -13.771 46.414 1.00 92.75 87 ALA A C 1
ATOM 670 O O . ALA A 1 87 ? -21.890 -14.525 47.387 1.00 92.75 87 ALA A O 1
ATOM 671 N N . TYR A 1 88 ? -20.797 -12.932 46.237 1.00 93.06 88 TYR A N 1
ATOM 672 C CA . TYR A 1 88 ? -19.696 -12.821 47.193 1.00 93.06 88 TYR A CA 1
ATOM 673 C C . TYR A 1 88 ? -20.151 -12.319 48.563 1.00 93.06 88 TYR A C 1
ATOM 675 O O . TYR A 1 88 ? -19.732 -12.869 49.581 1.00 93.06 88 TYR A O 1
ATOM 683 N N . TYR A 1 89 ? -21.019 -11.306 48.603 1.00 93.00 89 TYR A N 1
ATOM 684 C CA . TYR A 1 89 ? -21.553 -10.775 49.855 1.00 93.00 89 TYR A CA 1
ATOM 685 C C . TYR A 1 89 ? -22.323 -11.844 50.639 1.00 93.00 89 TYR A C 1
ATOM 687 O O . TYR A 1 89 ? -22.087 -12.030 51.834 1.00 93.00 89 TYR A O 1
ATOM 695 N N . ASN A 1 90 ? -23.193 -12.593 49.958 1.00 93.44 90 ASN A N 1
ATOM 696 C CA . ASN A 1 90 ? -23.981 -13.653 50.580 1.00 93.44 90 ASN A CA 1
ATOM 697 C C . ASN A 1 90 ? -23.092 -14.782 51.124 1.00 93.44 90 ASN A C 1
ATOM 699 O O . ASN A 1 90 ? -23.281 -15.202 52.264 1.00 93.44 90 ASN A O 1
ATOM 703 N N . ALA A 1 91 ? -22.075 -15.207 50.367 1.00 92.38 91 ALA A N 1
ATOM 704 C CA . ALA A 1 91 ? -21.127 -16.228 50.816 1.00 92.38 91 ALA A CA 1
ATOM 705 C C . ALA A 1 91 ? -20.305 -15.778 52.040 1.00 92.38 91 ALA A C 1
ATOM 707 O O . ALA A 1 91 ? -20.060 -16.557 52.961 1.00 92.38 91 ALA A O 1
ATOM 708 N N . MET A 1 92 ? -19.895 -14.506 52.083 1.00 91.31 92 MET A N 1
ATOM 709 C CA . MET A 1 92 ? -19.200 -13.942 53.246 1.00 91.31 92 MET A CA 1
ATOM 710 C C . MET A 1 92 ? -20.103 -13.891 54.481 1.00 91.31 92 MET A C 1
ATOM 712 O O . MET A 1 92 ? -19.647 -14.197 55.582 1.00 91.31 92 MET A O 1
ATOM 716 N N . LYS A 1 93 ? -21.382 -13.549 54.306 1.00 92.06 93 LYS A N 1
ATOM 717 C CA . LYS A 1 93 ? -22.360 -13.510 55.397 1.00 92.06 93 LYS A CA 1
ATOM 718 C C . LYS A 1 93 ? -22.643 -14.903 55.970 1.00 92.06 93 LYS A C 1
ATOM 720 O O . LYS A 1 93 ? -22.653 -15.071 57.185 1.00 92.06 93 LYS A O 1
ATOM 725 N N . GLU A 1 94 ? -22.790 -15.911 55.114 1.00 93.25 94 GLU A N 1
ATOM 726 C CA . GLU A 1 94 ? -22.959 -17.309 55.536 1.00 93.25 94 GLU A CA 1
ATOM 727 C C . GLU A 1 94 ? -21.757 -17.802 56.366 1.00 93.25 94 GLU A C 1
ATOM 729 O O . GLU A 1 94 ? -21.919 -18.462 57.397 1.00 93.25 94 GLU A O 1
ATOM 734 N N . LEU A 1 95 ? -20.537 -17.415 55.976 1.00 91.62 95 LEU A N 1
ATOM 735 C CA . LEU A 1 95 ? -19.320 -17.698 56.743 1.00 91.62 95 LEU A CA 1
ATOM 736 C C . LEU A 1 95 ? -19.304 -17.004 58.109 1.00 91.62 95 LEU A C 1
ATOM 738 O O . LEU A 1 95 ? -18.883 -17.616 59.090 1.00 91.62 95 LEU A O 1
ATOM 742 N N . GLN A 1 96 ? -19.763 -15.753 58.197 1.00 93.19 96 GLN A N 1
ATOM 743 C CA . GLN A 1 96 ? -19.865 -15.032 59.470 1.00 93.19 96 GLN A CA 1
ATOM 744 C C . GLN A 1 96 ? -20.818 -15.725 60.440 1.00 93.19 96 GLN A C 1
ATOM 746 O O . GLN A 1 96 ? -20.463 -15.925 61.603 1.00 93.19 96 GLN A O 1
ATOM 751 N N . GLU A 1 97 ? -21.985 -16.143 59.949 1.00 91.69 97 GLU A N 1
ATOM 752 C CA . GLU A 1 97 ? -22.983 -16.876 60.731 1.00 91.69 97 GLU A CA 1
ATOM 753 C C . GLU A 1 97 ? -22.439 -18.236 61.195 1.00 91.69 97 GLU A C 1
ATOM 755 O O . GLU A 1 97 ? -22.576 -18.591 62.365 1.00 91.69 97 GLU A O 1
ATOM 760 N N . THR A 1 98 ? -21.747 -18.962 60.314 1.00 92.88 98 THR A N 1
ATOM 761 C CA . THR A 1 98 ? -21.189 -20.292 60.618 1.00 92.88 98 THR A CA 1
ATOM 762 C C . THR A 1 98 ? -20.023 -20.237 61.611 1.00 92.88 98 THR A C 1
ATOM 764 O O . THR A 1 98 ? -19.880 -21.124 62.451 1.00 92.88 98 THR A O 1
ATOM 767 N N . LEU A 1 99 ? -19.172 -19.210 61.521 1.00 92.25 99 LEU A N 1
ATOM 768 C CA . LEU A 1 99 ? -17.954 -19.079 62.332 1.00 92.25 99 LEU A CA 1
ATOM 769 C C . LEU A 1 99 ? -18.131 -18.184 63.569 1.00 92.25 99 LEU A C 1
ATOM 771 O O . LEU A 1 99 ? -17.204 -18.067 64.369 1.00 92.25 99 LEU A O 1
ATOM 775 N N . GLY A 1 100 ? -19.292 -17.542 63.736 1.00 90.38 100 GLY A N 1
ATOM 776 C CA . GLY A 1 100 ? -19.552 -16.607 64.836 1.00 90.38 100 GLY A CA 1
ATOM 777 C C . GLY A 1 100 ? -18.737 -15.312 64.749 1.00 90.38 100 GLY A C 1
ATOM 778 O O . GLY A 1 100 ? -18.459 -14.684 65.771 1.00 90.38 100 GLY A O 1
ATOM 779 N N . ILE A 1 101 ? -18.319 -14.913 63.545 1.00 91.00 101 ILE A N 1
ATOM 780 C CA . ILE A 1 101 ? -17.510 -13.709 63.321 1.00 91.00 101 ILE A CA 1
ATOM 781 C C . ILE A 1 101 ? -18.447 -12.508 63.183 1.00 91.00 101 ILE A C 1
ATOM 783 O O . ILE A 1 101 ? -19.337 -12.501 62.343 1.00 91.00 101 ILE A O 1
ATOM 787 N N . SER A 1 102 ? -18.235 -11.477 64.001 1.00 82.25 102 SER A N 1
ATOM 788 C CA . SER A 1 102 ? -19.105 -10.288 64.078 1.00 82.25 102 SER A CA 1
ATOM 789 C C . SER A 1 102 ? -18.545 -9.067 63.337 1.00 82.25 102 SER A C 1
ATOM 791 O O . SER A 1 102 ? -18.892 -7.932 63.653 1.00 82.25 102 SER A O 1
ATOM 793 N N . GLU A 1 103 ? -17.623 -9.280 62.401 1.00 86.62 103 GLU A N 1
ATOM 794 C CA . GLU A 1 103 ? -16.975 -8.196 61.660 1.00 86.62 103 GLU A CA 1
ATOM 795 C C . GLU A 1 103 ? -17.901 -7.638 60.568 1.00 86.62 103 GLU A C 1
ATOM 797 O O . GLU A 1 103 ? -18.715 -8.357 60.000 1.00 86.62 103 GLU A O 1
ATOM 802 N N . GLU A 1 104 ? -17.806 -6.351 60.249 1.00 86.75 104 GLU A N 1
ATOM 803 C CA . GLU A 1 104 ? -18.626 -5.750 59.194 1.00 86.75 104 GLU A CA 1
ATOM 804 C C . GLU A 1 104 ? -17.960 -5.938 57.821 1.00 86.75 104 GL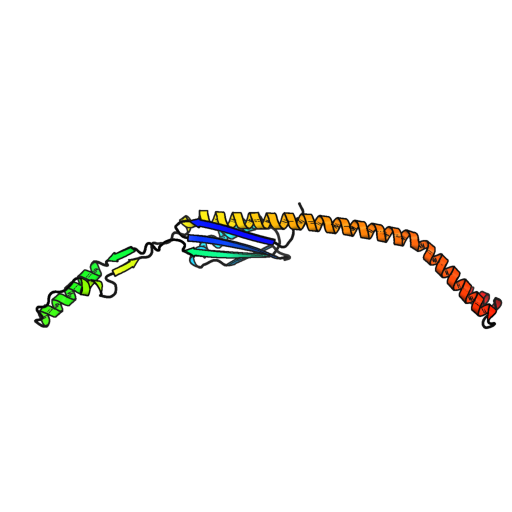U A C 1
ATOM 806 O O . GLU A 1 104 ? -16.773 -5.642 57.655 1.00 86.75 104 GLU A O 1
ATOM 811 N N . ILE A 1 105 ? -18.711 -6.415 56.821 1.00 87.94 105 ILE A N 1
ATOM 812 C CA . ILE A 1 105 ? -18.197 -6.569 55.451 1.00 87.94 105 ILE A CA 1
ATOM 813 C C . ILE A 1 105 ? -18.043 -5.182 54.824 1.00 87.94 105 ILE A C 1
ATOM 815 O O . ILE A 1 105 ? -19.013 -4.463 54.589 1.00 87.94 105 ILE A O 1
ATOM 819 N N . GLN A 1 106 ? -16.808 -4.811 54.513 1.00 90.56 106 GLN A N 1
ATOM 820 C CA . GLN A 1 106 ? -16.466 -3.520 53.935 1.00 90.56 106 GLN A CA 1
ATOM 821 C C . GLN A 1 106 ? -16.532 -3.566 52.408 1.00 90.56 106 GLN A C 1
ATOM 823 O O . GLN A 1 106 ? -16.059 -4.510 51.774 1.00 90.56 106 GLN A O 1
ATOM 828 N N . LEU A 1 107 ? -16.997 -2.476 51.791 1.00 87.00 107 LEU A N 1
ATOM 829 C CA . LEU A 1 107 ? -17.042 -2.341 50.330 1.00 87.00 107 LEU A CA 1
ATOM 830 C C . LEU A 1 107 ? -15.677 -2.620 49.677 1.00 87.00 107 LEU A C 1
ATOM 832 O O . LEU A 1 107 ? -15.610 -3.258 48.633 1.00 87.00 107 LEU A O 1
ATOM 836 N N . LYS A 1 108 ? -14.573 -2.213 50.321 1.00 89.75 108 LYS A N 1
ATOM 837 C CA . LYS A 1 108 ? -13.211 -2.473 49.828 1.00 89.75 108 LYS A CA 1
ATOM 838 C C . LYS A 1 108 ? -12.915 -3.969 49.651 1.00 89.75 108 LYS A C 1
ATOM 840 O O . LYS A 1 108 ? -12.180 -4.323 48.738 1.00 89.75 108 LYS A O 1
ATOM 845 N N . GLN A 1 109 ? -13.480 -4.826 50.507 1.00 87.81 109 GLN A N 1
ATOM 846 C CA . GLN A 1 109 ? -13.299 -6.275 50.434 1.00 87.81 109 GLN A CA 1
ATOM 847 C C . GLN A 1 109 ? -14.032 -6.808 49.207 1.00 87.81 109 GLN A C 1
ATOM 849 O O . GLN A 1 109 ? -13.412 -7.482 48.399 1.00 87.81 109 GLN A O 1
ATOM 854 N N . LEU A 1 110 ? -15.285 -6.396 48.996 1.00 87.19 110 LEU A N 1
ATOM 855 C CA . LEU A 1 110 ? -16.076 -6.744 47.810 1.00 87.19 110 LEU A CA 1
ATOM 856 C C . LEU A 1 110 ? -15.410 -6.303 46.505 1.00 87.19 110 LEU A C 1
ATOM 858 O O . LEU A 1 110 ? -15.236 -7.099 45.593 1.00 87.19 110 LEU A O 1
ATOM 862 N N . VAL A 1 111 ? -14.993 -5.042 46.433 1.00 88.56 111 VAL A N 1
ATOM 863 C CA . VAL A 1 111 ? -14.384 -4.450 45.234 1.00 88.56 111 VAL A CA 1
ATOM 864 C C . VAL A 1 111 ? -13.023 -5.084 44.906 1.00 88.56 111 VAL A C 1
ATOM 866 O O . VAL A 1 111 ? -12.622 -5.106 43.746 1.00 88.56 111 VAL A O 1
ATOM 869 N N . SER A 1 112 ? -12.324 -5.627 45.910 1.00 88.06 112 SER A N 1
ATOM 870 C CA . SER A 1 112 ? -11.055 -6.346 45.728 1.00 88.06 112 SER A CA 1
ATOM 871 C C . SER A 1 112 ? -11.2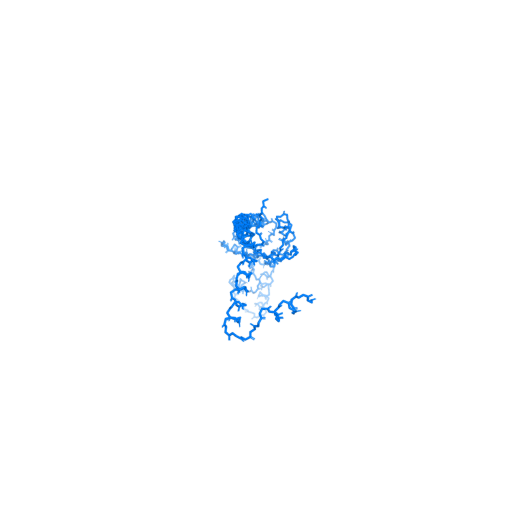08 -7.790 45.240 1.00 88.06 112 SER A C 1
ATOM 873 O O . SER A 1 112 ? -10.210 -8.409 44.866 1.00 88.06 112 SER A O 1
ATOM 875 N N . LEU A 1 113 ? -12.428 -8.341 45.244 1.00 87.38 113 LEU A N 1
ATOM 876 C CA . LEU A 1 113 ? -12.656 -9.717 44.815 1.00 87.38 113 LEU A CA 1
ATOM 877 C C . LEU A 1 113 ? -12.574 -9.831 43.286 1.00 87.38 113 LEU A C 1
ATOM 879 O O . LEU A 1 113 ? -13.062 -8.947 42.570 1.00 87.38 113 LEU A O 1
ATOM 883 N N . PRO A 1 114 ? -11.980 -10.922 42.767 1.00 85.94 114 PRO A N 1
ATOM 884 C CA . PRO A 1 114 ? -11.827 -11.120 41.333 1.00 85.94 114 PRO A CA 1
ATOM 885 C C . PRO A 1 114 ? -13.170 -11.034 40.603 1.00 85.94 114 PRO A C 1
ATOM 887 O O . PRO A 1 114 ? -14.131 -11.699 40.975 1.00 85.94 114 PRO A O 1
ATOM 890 N N . GLY A 1 115 ? -13.229 -10.222 39.547 1.00 84.69 115 GLY A N 1
ATOM 891 C CA . GLY A 1 115 ? -14.408 -10.108 38.686 1.00 84.69 115 GLY A CA 1
ATOM 892 C C . GLY A 1 115 ? -15.496 -9.145 39.171 1.00 84.69 115 GLY A C 1
ATOM 893 O O . GLY A 1 115 ? -16.415 -8.877 38.407 1.00 84.69 115 GLY A O 1
ATOM 894 N N . VAL A 1 116 ? -15.404 -8.575 40.382 1.00 87.44 116 VAL A N 1
ATOM 895 C CA . VAL A 1 116 ? -16.403 -7.598 40.865 1.00 87.44 116 VAL A CA 1
ATOM 896 C C . VAL A 1 116 ? -16.298 -6.272 40.115 1.00 87.44 116 VAL A C 1
ATOM 898 O O . VAL A 1 116 ? -17.315 -5.720 39.696 1.00 87.44 116 VAL A O 1
ATOM 901 N N . LEU A 1 117 ? -15.078 -5.771 39.907 1.00 88.31 117 LEU A N 1
ATOM 902 C CA . LEU A 1 117 ? -14.810 -4.686 38.967 1.00 88.31 117 LEU A CA 1
ATOM 903 C C . LEU A 1 117 ? -14.205 -5.254 37.692 1.00 88.31 117 LEU A C 1
ATOM 905 O O . LEU A 1 117 ? -13.127 -5.847 37.716 1.00 88.31 117 LEU A O 1
ATOM 909 N N . VAL A 1 118 ? -14.879 -5.015 36.575 1.00 82.12 118 VAL A N 1
ATOM 910 C CA . VAL A 1 118 ? -14.399 -5.384 35.249 1.00 82.12 118 VAL A CA 1
ATOM 911 C C . VAL A 1 118 ? -14.150 -4.108 34.467 1.00 82.12 118 VAL A C 1
ATOM 913 O O . VAL A 1 118 ? -15.036 -3.265 34.315 1.00 82.12 118 VAL A O 1
ATOM 916 N N . VAL A 1 119 ? -12.929 -3.965 33.963 1.00 78.69 119 VAL A N 1
ATOM 917 C CA . VAL A 1 119 ? -12.621 -2.937 32.975 1.00 78.69 119 VAL A CA 1
ATOM 918 C C . VAL A 1 119 ? -13.165 -3.422 31.640 1.00 78.69 119 VAL A C 1
ATOM 920 O O . VAL A 1 119 ? -12.709 -4.433 31.111 1.00 78.69 119 VAL A O 1
ATOM 923 N N . VAL A 1 120 ? -14.167 -2.721 31.125 1.00 70.62 120 VAL A N 1
ATOM 924 C CA . VAL A 1 120 ? -14.738 -2.977 29.808 1.00 70.62 120 VAL A CA 1
ATOM 925 C C . VAL A 1 120 ? -14.133 -1.970 28.846 1.00 70.62 120 VAL A C 1
ATOM 927 O O . VAL A 1 120 ? -14.374 -0.760 28.950 1.00 70.62 120 VAL A O 1
ATOM 930 N N . GLU A 1 121 ? -13.317 -2.484 27.930 1.00 66.50 121 GLU A N 1
ATOM 931 C CA . GLU A 1 121 ? -12.943 -1.750 26.729 1.00 66.50 121 GLU A CA 1
ATOM 932 C C . GLU A 1 121 ? -14.189 -1.656 25.828 1.00 66.50 121 GLU A C 1
ATOM 934 O O . GLU A 1 121 ? -14.943 -2.631 25.733 1.00 66.50 121 GLU A O 1
ATOM 939 N N . PRO A 1 122 ? -14.481 -0.484 25.240 1.00 64.75 122 PRO A N 1
ATOM 940 C CA . PRO A 1 122 ? -15.608 -0.345 24.325 1.00 64.75 122 PRO A CA 1
ATOM 941 C C . PRO A 1 122 ? -15.467 -1.323 23.152 1.00 64.75 122 PRO A C 1
ATOM 943 O O . PRO A 1 122 ? -14.358 -1.567 22.680 1.00 64.75 122 PRO A O 1
ATOM 946 N N . GLU A 1 123 ? -16.590 -1.881 22.686 1.00 64.38 123 GLU A N 1
ATOM 947 C CA . GLU A 1 123 ? -16.604 -2.648 21.438 1.00 64.38 123 GLU A CA 1
ATOM 948 C C . GLU A 1 123 ? -16.152 -1.733 20.301 1.00 64.38 123 GLU A C 1
ATOM 950 O O . GLU A 1 123 ? -16.734 -0.678 20.052 1.00 64.38 123 GLU A O 1
ATOM 955 N N . GLU A 1 124 ? -15.064 -2.123 19.649 1.00 72.62 124 GLU A N 1
ATOM 956 C CA . GLU A 1 124 ? -14.508 -1.397 18.523 1.00 72.62 124 GLU A CA 1
ATOM 957 C C . GLU A 1 124 ? -15.237 -1.818 17.245 1.00 72.62 124 GLU A C 1
ATOM 959 O O . GLU A 1 124 ? -15.089 -2.953 16.785 1.00 72.62 124 GLU A O 1
ATOM 964 N N . ASP A 1 125 ? -16.030 -0.910 16.671 1.00 79.94 125 ASP A N 1
ATOM 965 C CA . ASP A 1 125 ? -16.686 -1.142 15.386 1.00 79.94 125 ASP A CA 1
ATOM 966 C C . ASP A 1 125 ? -15.752 -0.760 14.229 1.00 79.94 125 ASP A C 1
ATOM 968 O O . ASP A 1 125 ? -15.377 0.397 14.025 1.00 79.94 125 ASP A O 1
ATOM 972 N N . ILE A 1 126 ? -15.392 -1.765 13.434 1.00 86.00 126 ILE A N 1
ATOM 973 C CA . ILE A 1 126 ? -14.569 -1.621 12.231 1.00 86.00 126 ILE A CA 1
ATOM 974 C C . ILE A 1 126 ? -15.206 -0.656 11.220 1.00 86.00 126 ILE A C 1
ATOM 976 O O . ILE A 1 126 ? -14.480 0.048 10.510 1.00 86.00 126 ILE A O 1
ATOM 980 N N . GLU A 1 127 ? -16.537 -0.609 11.127 1.00 89.19 127 GLU A N 1
ATOM 981 C CA . GLU A 1 127 ? -17.227 0.264 10.173 1.00 89.19 127 GLU A CA 1
ATOM 982 C C . GLU A 1 127 ? -17.111 1.745 10.554 1.00 89.19 127 GLU A C 1
ATOM 984 O O . GLU A 1 127 ? -17.045 2.594 9.663 1.00 89.19 127 GLU A O 1
ATOM 989 N N . GLU A 1 128 ? -16.974 2.077 11.842 1.00 87.81 128 GLU A N 1
ATOM 990 C CA . GLU A 1 128 ? -16.707 3.458 12.271 1.00 87.81 128 GLU A CA 1
ATOM 991 C C . GLU A 1 128 ? -15.323 3.942 11.822 1.00 87.81 128 GLU A C 1
ATOM 993 O O . GLU A 1 128 ? -15.117 5.129 11.553 1.00 87.81 128 GLU A O 1
ATOM 998 N N . TRP A 1 129 ? -14.361 3.028 11.707 1.00 90.75 129 TRP A N 1
ATOM 999 C CA . TRP A 1 129 ? -13.000 3.350 11.283 1.00 90.75 129 TRP A CA 1
ATOM 1000 C C . TRP A 1 129 ? -12.826 3.360 9.770 1.00 90.75 129 TRP A C 1
ATOM 1002 O O . TRP A 1 129 ? -11.883 3.984 9.269 1.00 90.75 129 TRP A O 1
ATOM 1012 N N . TRP A 1 130 ? -13.717 2.693 9.032 1.00 94.50 130 TRP A N 1
ATOM 1013 C CA . TRP A 1 130 ? -13.609 2.553 7.583 1.00 94.50 130 TRP A CA 1
ATOM 1014 C C . TRP A 1 130 ? -13.402 3.889 6.851 1.00 94.50 130 TRP A C 1
ATOM 1016 O O . TRP A 1 130 ? -12.475 3.950 6.044 1.00 94.50 130 TRP A O 1
ATOM 1026 N N . PRO A 1 131 ? -14.143 4.979 7.135 1.00 95.31 131 PRO A N 1
ATOM 1027 C CA . PRO A 1 131 ? -13.928 6.258 6.457 1.00 95.31 131 PRO A CA 1
ATOM 1028 C C . PRO A 1 131 ? -12.504 6.809 6.623 1.00 95.31 131 PRO A C 1
ATOM 1030 O O . PRO A 1 131 ? -11.920 7.325 5.669 1.00 95.31 131 PRO A O 1
ATOM 1033 N N . ALA A 1 132 ? -11.913 6.671 7.814 1.00 94.94 132 ALA A N 1
ATOM 1034 C CA . ALA A 1 132 ? -10.552 7.132 8.077 1.00 94.94 132 ALA A CA 1
ATOM 1035 C C . ALA A 1 132 ? -9.510 6.231 7.409 1.00 94.94 132 ALA A C 1
ATOM 1037 O O . ALA A 1 132 ? -8.581 6.724 6.769 1.00 94.94 132 ALA A O 1
ATOM 1038 N N . VAL A 1 133 ? -9.688 4.910 7.494 1.00 96.00 133 VAL A N 1
ATOM 1039 C CA . VAL A 1 133 ? -8.827 3.945 6.798 1.00 96.00 133 VAL A CA 1
ATOM 1040 C C . VAL A 1 133 ? -8.877 4.179 5.287 1.00 96.00 133 VAL A C 1
ATOM 1042 O O . VAL A 1 133 ? -7.831 4.238 4.645 1.00 96.00 133 VAL A O 1
ATOM 1045 N N . GLN A 1 134 ? -10.069 4.374 4.721 1.00 96.94 134 GLN A N 1
ATOM 1046 C CA . GLN A 1 134 ? -10.259 4.681 3.308 1.00 96.94 134 GLN A CA 1
ATOM 1047 C C . GLN A 1 134 ? -9.510 5.959 2.917 1.00 96.94 134 GLN A C 1
ATOM 1049 O O . GLN A 1 134 ? -8.753 5.933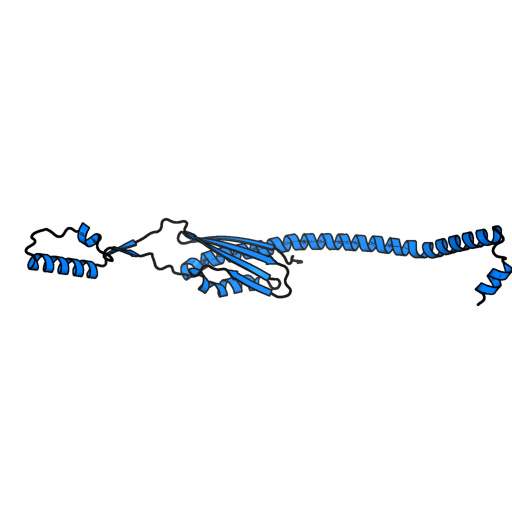 1.949 1.00 96.94 134 GLN A O 1
ATOM 1054 N N . ALA A 1 135 ? -9.645 7.041 3.689 1.00 97.38 135 ALA A N 1
ATOM 1055 C CA . ALA A 1 135 ? -8.940 8.293 3.424 1.00 97.38 135 ALA A CA 1
ATOM 1056 C C . ALA A 1 135 ? -7.408 8.124 3.450 1.00 97.38 135 ALA A C 1
ATOM 1058 O O . ALA A 1 135 ? -6.714 8.618 2.557 1.00 97.38 135 ALA A O 1
ATOM 1059 N N . ALA A 1 136 ? -6.869 7.381 4.425 1.00 97.38 136 ALA A N 1
ATOM 1060 C CA . ALA A 1 136 ? -5.438 7.081 4.495 1.00 97.38 136 ALA A CA 1
ATOM 1061 C C . ALA A 1 136 ? -4.965 6.260 3.280 1.00 97.38 136 ALA A C 1
ATOM 1063 O O . ALA A 1 136 ? -3.914 6.542 2.699 1.00 97.38 136 ALA A O 1
ATOM 1064 N N . VAL A 1 137 ? -5.755 5.273 2.851 1.00 97.31 137 VAL A N 1
ATOM 1065 C CA . VAL A 1 137 ? -5.451 4.439 1.680 1.00 97.31 137 VAL A CA 1
ATOM 1066 C C . VAL A 1 137 ? -5.484 5.257 0.392 1.00 97.31 137 VAL A C 1
ATOM 1068 O O . VAL A 1 137 ? -4.548 5.183 -0.404 1.00 97.31 137 VAL A O 1
ATOM 1071 N N . GLU A 1 138 ? -6.524 6.062 0.184 1.00 97.19 138 GLU A N 1
ATOM 1072 C CA . GLU A 1 138 ? -6.664 6.918 -0.996 1.00 97.19 138 GLU A CA 1
ATOM 1073 C C . GLU A 1 138 ? -5.525 7.938 -1.090 1.00 97.19 138 GLU A C 1
ATOM 1075 O O . GLU A 1 138 ? -4.940 8.106 -2.164 1.00 97.19 138 GLU A O 1
ATOM 1080 N N . ALA A 1 139 ? -5.137 8.548 0.034 1.00 97.62 139 ALA A N 1
ATOM 1081 C CA . ALA A 1 139 ? -3.997 9.458 0.095 1.00 97.62 139 ALA A CA 1
ATOM 1082 C C . ALA A 1 139 ? -2.679 8.761 -0.288 1.00 97.62 139 ALA A C 1
ATOM 1084 O O . ALA A 1 139 ? -1.923 9.274 -1.120 1.00 97.62 139 ALA A O 1
ATOM 1085 N N . ALA A 1 140 ? -2.424 7.560 0.242 1.00 97.62 140 ALA A N 1
ATOM 1086 C CA . ALA A 1 140 ? -1.231 6.787 -0.101 1.00 97.62 140 ALA A CA 1
ATOM 1087 C C . ALA A 1 140 ? -1.205 6.399 -1.590 1.00 97.62 140 ALA A C 1
ATOM 1089 O O . ALA A 1 140 ? -0.169 6.509 -2.250 1.00 97.62 140 ALA A O 1
ATOM 1090 N N . VAL A 1 141 ? -2.345 5.972 -2.148 1.00 95.94 141 VAL A N 1
ATOM 1091 C CA . VAL A 1 141 ? -2.471 5.623 -3.572 1.00 95.94 141 VAL A CA 1
ATOM 1092 C C . VAL A 1 141 ? -2.243 6.850 -4.456 1.00 95.94 141 VAL A C 1
ATOM 1094 O O . VAL A 1 141 ? -1.510 6.763 -5.445 1.00 95.94 141 VAL A O 1
ATOM 1097 N N . ALA A 1 142 ? -2.812 8.001 -4.094 1.00 96.00 142 ALA A N 1
ATOM 1098 C CA . ALA A 1 142 ? -2.612 9.251 -4.818 1.00 96.00 142 ALA A CA 1
ATOM 1099 C C . ALA A 1 142 ? -1.130 9.656 -4.837 1.00 96.00 142 ALA A C 1
ATOM 1101 O O . ALA A 1 142 ? -0.590 9.971 -5.903 1.00 96.00 142 ALA A O 1
ATOM 1102 N N . GLN A 1 143 ? -0.442 9.568 -3.692 1.00 96.25 143 GLN A N 1
ATOM 1103 C CA . GLN A 1 143 ? 0.989 9.864 -3.609 1.00 96.25 143 GLN A CA 1
ATOM 1104 C C . GLN A 1 143 ? 1.828 8.885 -4.445 1.00 96.25 143 GLN A C 1
ATOM 1106 O O . GLN A 1 143 ? 2.711 9.318 -5.190 1.00 96.25 143 GLN A O 1
ATOM 1111 N N . LEU A 1 144 ? 1.508 7.587 -4.409 1.00 94.75 144 LEU A N 1
ATOM 1112 C CA . LEU A 1 144 ? 2.176 6.572 -5.225 1.00 94.75 144 LEU A CA 1
ATOM 1113 C C . LEU A 1 144 ? 2.039 6.875 -6.724 1.00 94.75 144 LEU A C 1
ATOM 1115 O O . LEU A 1 144 ? 3.017 6.821 -7.475 1.00 94.75 144 LEU A O 1
ATOM 1119 N N . VAL A 1 145 ? 0.827 7.197 -7.182 1.00 93.25 145 VAL A N 1
ATOM 1120 C CA . VAL A 1 145 ? 0.564 7.531 -8.589 1.00 93.25 145 VAL A CA 1
ATOM 1121 C C . VAL A 1 145 ? 1.292 8.811 -8.992 1.00 93.25 145 VAL A C 1
ATOM 1123 O O . VAL A 1 145 ? 1.850 8.868 -10.093 1.00 93.25 145 VAL A O 1
ATOM 1126 N N . HIS A 1 146 ? 1.320 9.815 -8.117 1.00 94.31 146 HIS A N 1
ATOM 1127 C CA . HIS A 1 146 ? 2.054 11.051 -8.351 1.00 94.31 146 HIS A CA 1
ATOM 1128 C C . HIS A 1 146 ? 3.554 10.782 -8.530 1.00 94.31 146 HIS A C 1
ATOM 1130 O O . HIS A 1 146 ? 4.110 11.123 -9.575 1.00 94.31 146 HIS A O 1
ATOM 1136 N N . MET A 1 147 ? 4.182 10.074 -7.585 1.00 93.69 147 MET A N 1
ATOM 1137 C CA . MET A 1 147 ? 5.607 9.731 -7.643 1.00 93.69 147 MET A CA 1
ATOM 1138 C C . MET A 1 147 ? 5.955 8.958 -8.922 1.00 93.69 147 MET A C 1
ATOM 1140 O O . MET A 1 147 ? 6.896 9.317 -9.630 1.00 93.69 147 MET A O 1
ATOM 1144 N N . ARG A 1 148 ? 5.135 7.963 -9.289 1.00 92.56 148 ARG A N 1
ATOM 1145 C CA . ARG A 1 148 ? 5.312 7.194 -10.532 1.00 92.56 148 ARG A CA 1
ATOM 1146 C C . ARG A 1 148 ? 5.222 8.064 -11.781 1.00 92.56 148 ARG A C 1
ATOM 1148 O O . ARG A 1 148 ? 5.887 7.776 -12.773 1.00 92.56 148 ARG A O 1
ATOM 1155 N N . THR A 1 149 ? 4.375 9.087 -11.765 1.00 92.75 149 THR A N 1
ATOM 1156 C CA . THR A 1 149 ? 4.179 9.981 -12.913 1.00 92.75 149 THR A CA 1
ATOM 1157 C C . THR A 1 149 ? 5.365 10.932 -13.072 1.00 92.75 149 THR A C 1
ATOM 1159 O O . THR A 1 149 ? 5.845 11.113 -14.189 1.00 92.75 149 THR A O 1
ATOM 1162 N N . VAL A 1 150 ? 5.882 11.477 -11.967 1.00 93.25 150 VAL A N 1
ATOM 1163 C CA . VAL A 1 150 ? 7.071 12.346 -11.968 1.00 93.25 150 VAL A CA 1
ATOM 1164 C C . VAL A 1 150 ? 8.306 11.576 -12.438 1.00 93.25 150 VAL A C 1
ATOM 1166 O O . VAL A 1 150 ? 8.970 12.001 -13.382 1.00 93.25 150 VAL A O 1
ATOM 1169 N N . GLU A 1 151 ? 8.574 10.410 -11.845 1.00 92.38 151 GLU A N 1
ATOM 1170 C CA . GLU A 1 151 ? 9.712 9.567 -12.232 1.00 92.38 151 GLU A CA 1
ATOM 1171 C C . GLU A 1 151 ? 9.570 9.070 -13.681 1.00 92.38 151 GLU A C 1
ATOM 1173 O O . GLU A 1 151 ? 10.520 9.112 -14.459 1.00 92.38 151 GLU A O 1
ATOM 1178 N N . GLY A 1 152 ? 8.359 8.672 -14.088 1.00 92.56 152 GLY A N 1
ATOM 1179 C CA . GLY A 1 152 ? 8.080 8.232 -15.455 1.00 92.56 152 GLY A CA 1
ATOM 1180 C C . GLY A 1 152 ? 8.351 9.309 -16.508 1.00 92.56 152 GLY A C 1
ATOM 1181 O O . GLY A 1 152 ? 8.882 8.999 -17.573 1.00 92.56 152 GLY A O 1
ATOM 1182 N N . ALA A 1 153 ? 8.034 10.573 -16.212 1.00 93.50 153 ALA A N 1
ATOM 1183 C CA . ALA A 1 153 ? 8.325 11.693 -17.103 1.00 93.50 153 ALA A CA 1
ATOM 1184 C C . ALA A 1 153 ? 9.835 11.964 -17.226 1.00 93.50 153 ALA A C 1
ATOM 1186 O O . ALA A 1 153 ? 10.323 12.214 -18.328 1.00 93.50 153 ALA A O 1
ATOM 1187 N N . GLN A 1 154 ? 10.582 11.874 -16.121 1.00 93.06 154 GLN A N 1
ATOM 1188 C CA . GLN A 1 154 ? 12.040 12.040 -16.133 1.00 93.06 154 GLN A CA 1
ATOM 1189 C C . GLN A 1 154 ? 12.737 10.918 -16.908 1.00 93.06 154 GLN A C 1
ATOM 1191 O O . GLN A 1 154 ? 13.581 11.197 -17.757 1.00 93.06 154 GLN A O 1
ATOM 1196 N N . LEU A 1 155 ? 12.335 9.664 -16.680 1.00 92.69 155 LEU A N 1
ATOM 1197 C CA . LEU A 1 155 ? 12.859 8.508 -17.412 1.00 92.69 155 LEU A CA 1
ATOM 1198 C C . LEU A 1 155 ? 12.555 8.594 -18.908 1.00 92.69 155 LEU A C 1
ATOM 1200 O O . LEU A 1 155 ? 13.405 8.265 -19.729 1.00 92.69 155 LEU A O 1
ATOM 1204 N N . ALA A 1 156 ? 11.356 9.055 -19.272 1.00 93.62 156 ALA A N 1
ATOM 1205 C CA . ALA A 1 156 ? 11.008 9.266 -20.671 1.00 93.62 156 ALA A CA 1
ATOM 1206 C C . ALA A 1 156 ? 11.956 10.275 -21.328 1.00 93.62 156 ALA A C 1
ATOM 1208 O O . ALA A 1 156 ? 12.469 10.003 -22.410 1.00 93.62 156 ALA A O 1
ATOM 1209 N N . LYS A 1 157 ? 12.225 11.404 -20.660 1.00 94.75 157 LYS A N 1
ATOM 1210 C CA . LYS A 1 157 ? 13.167 12.412 -21.153 1.00 94.75 157 LYS A CA 1
ATOM 1211 C C . LYS A 1 157 ? 14.576 11.834 -21.339 1.00 94.75 157 LYS A C 1
ATOM 1213 O O . LYS A 1 157 ? 15.121 11.958 -22.427 1.00 94.75 157 LYS A O 1
ATOM 1218 N N . ASP A 1 158 ? 15.117 11.141 -20.334 1.00 95.31 158 ASP A N 1
ATOM 1219 C CA . ASP A 1 158 ? 16.453 10.521 -20.421 1.00 95.31 158 ASP A CA 1
ATOM 1220 C C . ASP A 1 158 ? 16.547 9.509 -21.577 1.00 95.31 158 ASP A C 1
ATOM 1222 O O . ASP A 1 158 ? 17.533 9.468 -22.311 1.00 95.31 158 ASP A O 1
ATOM 1226 N N . LEU A 1 159 ? 15.493 8.716 -21.796 1.00 95.50 159 LEU A N 1
ATOM 1227 C CA . LEU A 1 159 ? 15.439 7.785 -22.924 1.00 95.50 159 LEU A CA 1
ATOM 1228 C C . LEU A 1 159 ? 15.451 8.506 -24.275 1.00 95.50 159 LEU A C 1
ATOM 1230 O O . LEU A 1 159 ? 16.151 8.054 -25.182 1.00 95.50 159 LEU A O 1
ATOM 1234 N N . TYR A 1 160 ? 14.713 9.609 -24.419 1.00 96.12 160 TYR A N 1
ATOM 1235 C CA . TYR A 1 160 ? 14.745 10.411 -25.644 1.00 96.12 160 TYR A CA 1
ATOM 1236 C C . TYR A 1 160 ? 16.141 10.981 -25.908 1.00 96.12 160 TYR A C 1
ATOM 1238 O O . TYR A 1 160 ? 16.655 10.811 -27.015 1.00 96.12 160 TYR A O 1
ATOM 1246 N N . ASP A 1 161 ? 16.782 11.550 -24.886 1.00 96.56 161 ASP A N 1
ATOM 1247 C CA . ASP A 1 161 ? 18.129 12.121 -24.992 1.00 96.56 161 ASP A CA 1
ATOM 1248 C C . ASP A 1 161 ? 19.154 11.042 -25.414 1.00 96.56 161 ASP A C 1
ATOM 1250 O O . ASP A 1 161 ? 19.985 11.253 -26.302 1.00 96.56 161 ASP A O 1
ATOM 1254 N N . ARG A 1 162 ? 19.058 9.827 -24.852 1.00 96.81 162 ARG A N 1
ATOM 1255 C CA . ARG A 1 162 ? 19.913 8.687 -25.240 1.00 96.81 162 ARG A CA 1
ATOM 1256 C C . ARG A 1 162 ? 19.682 8.231 -26.676 1.00 96.81 162 ARG A C 1
ATOM 1258 O O . ARG A 1 162 ? 20.644 7.925 -27.382 1.00 96.81 162 ARG A O 1
ATOM 1265 N N . VAL A 1 163 ? 18.426 8.159 -27.115 1.00 97.56 163 VAL A N 1
ATOM 1266 C CA . VAL A 1 163 ? 18.089 7.788 -28.498 1.00 97.56 163 VAL A CA 1
ATOM 1267 C C . VAL A 1 163 ? 18.643 8.823 -29.476 1.00 97.56 163 VAL A C 1
ATOM 1269 O O . VAL A 1 163 ? 19.173 8.454 -30.525 1.00 97.56 163 VAL A O 1
ATOM 1272 N N . GLU A 1 164 ? 18.584 10.109 -29.136 1.00 97.31 164 GLU A N 1
ATOM 1273 C CA . GLU A 1 164 ? 19.186 11.165 -29.947 1.00 97.31 164 GLU A CA 1
ATOM 1274 C C . GLU A 1 164 ? 20.709 10.998 -30.060 1.00 97.31 164 GLU A C 1
ATOM 1276 O O . GLU A 1 164 ? 21.247 11.017 -31.171 1.00 97.31 164 GLU A O 1
ATOM 1281 N N . GLN A 1 165 ? 21.401 10.721 -28.952 1.00 97.44 165 GLN A N 1
ATOM 1282 C CA . GLN A 1 165 ? 22.842 10.451 -28.989 1.00 97.44 165 GLN A CA 1
ATOM 1283 C C . GLN A 1 165 ? 23.200 9.220 -29.828 1.00 97.44 165 GLN A C 1
ATOM 1285 O O . GLN A 1 165 ? 24.142 9.274 -30.621 1.00 97.44 165 GLN A O 1
ATOM 1290 N N . LEU A 1 166 ? 22.437 8.128 -29.714 1.00 97.62 166 LEU A N 1
ATOM 1291 C CA . LEU A 1 166 ? 22.635 6.939 -30.548 1.00 97.62 166 LEU A CA 1
ATOM 1292 C C . LEU A 1 166 ? 22.477 7.259 -32.037 1.00 97.62 166 LEU A C 1
ATOM 1294 O O . LEU A 1 166 ? 23.264 6.782 -32.853 1.00 97.62 166 LEU A O 1
ATOM 1298 N N . ASN A 1 167 ? 21.514 8.108 -32.398 1.00 97.31 167 ASN A N 1
ATOM 1299 C CA . ASN A 1 167 ? 21.334 8.544 -33.780 1.00 97.31 167 ASN A CA 1
ATOM 1300 C C . ASN A 1 167 ? 22.520 9.374 -34.288 1.00 97.31 167 ASN A C 1
ATOM 1302 O O . ASN A 1 167 ? 22.950 9.179 -35.426 1.00 97.31 167 ASN A O 1
ATOM 1306 N N . ILE A 1 168 ? 23.069 10.270 -33.463 1.00 97.25 168 ILE A N 1
ATOM 1307 C CA . ILE A 1 168 ? 24.267 11.050 -33.811 1.00 97.25 168 ILE A CA 1
ATOM 1308 C C . ILE A 1 168 ? 25.461 10.116 -34.040 1.00 97.25 168 ILE A C 1
ATOM 1310 O O . ILE A 1 168 ? 26.120 10.201 -35.077 1.00 97.25 168 ILE A O 1
ATOM 1314 N N . LEU A 1 169 ? 25.708 9.184 -33.115 1.00 97.12 169 LEU A N 1
ATOM 1315 C CA . LEU A 1 169 ? 26.788 8.204 -33.242 1.00 97.12 169 LEU A CA 1
ATOM 1316 C C . LEU A 1 169 ? 26.621 7.336 -34.492 1.00 97.12 169 LEU A C 1
ATOM 1318 O O . LEU A 1 169 ? 27.587 7.132 -35.225 1.00 97.12 169 LEU A O 1
ATOM 1322 N N . ASN A 1 170 ? 25.399 6.886 -34.780 1.00 97.19 170 ASN A N 1
ATOM 1323 C CA . ASN A 1 170 ? 25.114 6.098 -35.972 1.00 97.19 170 ASN A CA 1
ATOM 1324 C C . ASN A 1 170 ? 25.421 6.880 -37.262 1.00 97.19 170 ASN A C 1
ATOM 1326 O O . ASN A 1 170 ? 26.079 6.352 -38.155 1.00 97.19 170 ASN A O 1
ATOM 1330 N N . ARG A 1 171 ? 25.034 8.163 -37.345 1.00 96.69 171 ARG A N 1
ATOM 1331 C CA . ARG A 1 171 ? 25.384 9.021 -38.496 1.00 96.69 171 ARG A CA 1
ATOM 1332 C C . ARG A 1 171 ? 26.895 9.174 -38.657 1.00 96.69 171 ARG A C 1
ATOM 1334 O O . ARG A 1 171 ? 27.392 9.091 -39.776 1.00 96.69 171 ARG A O 1
ATOM 1341 N N . ASN A 1 172 ? 27.625 9.347 -37.556 1.00 95.69 172 ASN A N 1
ATOM 1342 C CA . ASN A 1 172 ? 29.085 9.458 -37.587 1.00 95.69 172 ASN A CA 1
ATOM 1343 C C . ASN A 1 172 ? 29.741 8.163 -38.088 1.00 95.69 172 ASN A C 1
ATOM 1345 O O . ASN A 1 172 ? 30.666 8.213 -38.898 1.00 95.69 172 ASN A O 1
ATOM 1349 N N . ILE A 1 173 ? 29.241 7.002 -37.651 1.00 94.88 173 ILE A N 1
ATOM 1350 C CA . ILE A 1 173 ? 29.702 5.693 -38.134 1.00 94.88 173 ILE A CA 1
ATOM 1351 C C . ILE A 1 173 ? 29.416 5.551 -39.632 1.00 94.88 173 ILE A C 1
ATOM 1353 O O . ILE A 1 173 ? 30.317 5.190 -40.386 1.00 94.88 173 ILE A O 1
ATOM 1357 N N . MET A 1 174 ? 28.203 5.887 -40.083 1.00 93.62 174 MET A N 1
ATOM 1358 C CA . MET A 1 174 ? 27.840 5.832 -41.503 1.00 93.62 174 MET A CA 1
ATOM 1359 C C . MET A 1 174 ? 28.719 6.745 -42.366 1.00 93.62 174 MET A C 1
ATOM 1361 O O . MET A 1 174 ? 29.139 6.329 -43.440 1.00 93.62 174 MET A O 1
ATOM 1365 N N . ALA A 1 175 ? 29.041 7.953 -41.893 1.00 92.56 175 ALA A N 1
ATOM 1366 C CA . ALA A 1 175 ? 29.923 8.880 -42.603 1.00 92.56 175 ALA A CA 1
ATOM 1367 C C . ALA A 1 175 ? 31.378 8.382 -42.669 1.00 92.56 175 ALA A C 1
ATOM 1369 O O . ALA A 1 175 ? 32.062 8.611 -43.664 1.00 92.56 175 ALA A O 1
ATOM 1370 N N . ARG A 1 176 ? 31.854 7.679 -41.631 1.00 91.56 176 ARG A N 1
ATOM 1371 C CA . ARG A 1 176 ? 33.212 7.117 -41.585 1.00 91.56 176 ARG A CA 1
ATOM 1372 C C . ARG A 1 176 ? 33.344 5.796 -42.346 1.00 91.56 176 ARG A C 1
ATOM 1374 O O . ARG A 1 176 ? 34.428 5.497 -42.834 1.00 91.56 176 ARG A O 1
ATOM 1381 N N . SER A 1 177 ? 32.274 5.011 -42.464 1.00 90.44 177 SER A N 1
ATOM 1382 C CA . SER A 1 177 ? 32.311 3.665 -43.056 1.00 90.44 177 SER A CA 1
ATOM 1383 C C . SER A 1 177 ? 32.981 3.592 -44.441 1.00 90.44 177 SER A C 1
ATOM 1385 O O . SER A 1 177 ? 33.751 2.655 -44.643 1.00 90.44 177 SER A O 1
ATOM 1387 N N . PRO A 1 178 ? 32.759 4.532 -45.385 1.00 89.50 178 PRO A N 1
ATOM 1388 C CA . PRO A 1 178 ? 33.440 4.507 -46.682 1.00 89.50 178 PRO A CA 1
ATOM 1389 C C . PRO A 1 178 ? 34.953 4.744 -46.571 1.00 89.50 178 PRO A C 1
ATOM 1391 O O . PRO A 1 178 ? 35.727 4.096 -47.268 1.00 89.50 178 PRO A O 1
ATOM 1394 N N . LEU A 1 179 ? 35.380 5.626 -45.659 1.00 90.38 179 LEU A N 1
ATOM 1395 C CA . LEU A 1 179 ? 36.792 5.973 -45.457 1.00 90.38 179 LEU A CA 1
ATOM 1396 C C . LEU A 1 179 ? 37.597 4.790 -44.919 1.00 90.38 179 LEU A C 1
ATOM 1398 O O . LEU A 1 179 ? 38.753 4.632 -45.276 1.00 90.38 179 LEU A O 1
ATOM 1402 N N . VAL A 1 180 ? 36.981 3.923 -44.111 1.00 86.12 180 VAL A N 1
ATOM 1403 C CA . VAL A 1 180 ? 37.655 2.738 -43.552 1.00 86.12 180 VAL A CA 1
ATOM 1404 C C . VAL A 1 180 ? 38.144 1.793 -44.652 1.00 86.12 180 VAL A C 1
ATOM 1406 O O . VAL A 1 180 ? 39.211 1.199 -44.518 1.00 86.12 180 VAL A O 1
ATOM 1409 N N . VAL A 1 181 ? 37.384 1.648 -45.741 1.00 85.75 181 VAL A N 1
ATOM 1410 C CA . VAL A 1 181 ? 37.778 0.791 -46.870 1.00 85.75 181 VAL A CA 1
ATOM 1411 C C . VAL A 1 181 ? 38.975 1.389 -47.606 1.00 85.75 181 VAL A C 1
ATOM 1413 O O . VAL A 1 181 ? 39.911 0.660 -47.932 1.00 85.75 181 VAL A O 1
ATOM 1416 N N . GLU A 1 182 ? 38.972 2.704 -47.822 1.00 86.44 182 GLU A N 1
ATOM 1417 C CA . GLU A 1 182 ? 40.075 3.404 -48.485 1.00 86.44 182 GLU A CA 1
ATOM 1418 C C . GLU A 1 182 ? 41.336 3.449 -47.608 1.00 86.44 182 GLU A C 1
ATOM 1420 O O . GLU A 1 182 ? 42.405 3.065 -48.069 1.00 86.44 182 GLU A O 1
ATOM 1425 N N . GLU A 1 183 ? 41.216 3.751 -46.313 1.00 88.25 183 GLU A N 1
ATOM 1426 C CA . GLU A 1 183 ? 42.328 3.665 -45.352 1.00 88.25 183 GLU A CA 1
ATOM 1427 C C . GLU A 1 183 ? 42.921 2.246 -45.302 1.00 88.25 183 GLU A C 1
ATOM 1429 O O . GLU A 1 183 ? 44.138 2.063 -45.218 1.00 88.25 183 GLU A O 1
ATOM 1434 N N . TYR A 1 184 ? 42.072 1.212 -45.361 1.00 85.31 184 TYR A N 1
ATOM 1435 C CA . TYR A 1 184 ? 42.536 -0.172 -45.394 1.00 85.31 184 TYR A CA 1
ATOM 1436 C C . TYR A 1 184 ? 43.277 -0.492 -46.698 1.00 85.31 184 TYR A C 1
ATOM 1438 O O . TYR A 1 184 ? 44.328 -1.134 -46.648 1.00 85.31 184 TYR A O 1
ATOM 1446 N N . ARG A 1 185 ? 42.775 -0.015 -47.847 1.00 84.25 185 ARG A N 1
ATOM 1447 C CA . ARG A 1 185 ? 43.447 -0.133 -49.151 1.00 84.25 185 ARG A CA 1
ATOM 1448 C C . ARG A 1 185 ? 44.804 0.553 -49.154 1.00 84.25 185 ARG A C 1
ATOM 1450 O O . ARG A 1 185 ? 45.787 -0.082 -49.525 1.00 84.25 185 ARG A O 1
ATOM 1457 N N . GLU A 1 186 ? 44.875 1.801 -48.703 1.00 88.75 186 GLU A N 1
ATOM 1458 C CA . GLU A 1 186 ? 46.122 2.568 -48.617 1.00 88.75 186 GLU A CA 1
ATOM 1459 C C . GLU A 1 186 ? 47.137 1.876 -47.706 1.00 88.75 186 GLU A C 1
ATOM 1461 O O . GLU A 1 186 ? 48.301 1.702 -48.070 1.00 88.75 186 GLU A O 1
ATOM 1466 N N . ARG A 1 187 ? 46.691 1.390 -46.543 1.00 88.56 187 ARG A N 1
ATOM 1467 C CA . ARG A 1 187 ? 47.548 0.655 -45.610 1.00 88.56 187 ARG A CA 1
ATOM 1468 C C . ARG A 1 187 ? 48.047 -0.669 -46.190 1.00 88.56 187 ARG A C 1
ATOM 1470 O O . ARG A 1 187 ? 49.193 -1.044 -45.939 1.00 88.56 187 ARG A O 1
ATOM 1477 N N . LEU A 1 188 ? 47.205 -1.392 -46.931 1.00 85.44 188 LEU A N 1
ATOM 1478 C CA . LEU A 1 188 ? 47.601 -2.627 -47.609 1.00 85.44 188 LEU A CA 1
ATOM 1479 C C . LEU A 1 188 ? 48.623 -2.329 -48.714 1.00 85.44 188 LEU A C 1
ATOM 1481 O O . LEU A 1 188 ? 49.656 -2.989 -48.774 1.00 85.44 188 LEU A O 1
ATOM 1485 N N . ALA A 1 189 ? 48.370 -1.303 -49.531 1.00 84.88 189 ALA A N 1
ATOM 1486 C CA . ALA A 1 189 ? 49.264 -0.869 -50.600 1.00 84.88 189 ALA A CA 1
ATOM 1487 C C . ALA A 1 189 ? 50.633 -0.428 -50.060 1.00 84.88 189 ALA A C 1
ATOM 1489 O O . ALA A 1 189 ? 51.656 -0.855 -50.586 1.00 84.88 189 ALA A O 1
ATOM 1490 N N . SER A 1 190 ? 50.663 0.350 -48.972 1.00 85.88 190 SER A N 1
ATOM 1491 C CA . SER A 1 190 ? 51.910 0.733 -48.296 1.00 85.88 190 SER A CA 1
ATOM 1492 C C . SER A 1 190 ? 52.705 -0.495 -47.858 1.00 85.88 190 SER A C 1
ATOM 1494 O O . SER A 1 190 ? 53.873 -0.610 -48.201 1.00 85.88 190 SER A O 1
ATOM 1496 N N . ARG A 1 191 ? 52.067 -1.456 -47.176 1.00 82.62 191 ARG A N 1
ATOM 1497 C CA . ARG A 1 191 ? 52.747 -2.682 -46.725 1.00 82.62 191 ARG A CA 1
ATOM 1498 C C . ARG A 1 191 ? 53.290 -3.512 -47.882 1.00 82.62 191 ARG A C 1
ATOM 1500 O O . ARG A 1 191 ? 54.388 -4.042 -47.782 1.00 82.62 191 ARG A O 1
ATOM 1507 N N . LEU A 1 192 ? 52.521 -3.650 -48.962 1.00 81.44 192 LEU A N 1
ATOM 1508 C CA . LEU A 1 192 ? 52.966 -4.369 -50.157 1.00 81.44 192 LEU A CA 1
ATOM 1509 C C . LEU A 1 192 ? 54.184 -3.689 -50.790 1.00 81.44 192 LEU A C 1
ATOM 1511 O O . LEU A 1 192 ? 55.143 -4.373 -51.137 1.00 81.44 192 LEU A O 1
ATOM 1515 N N . ASN A 1 193 ? 54.177 -2.358 -50.882 1.00 81.06 193 ASN A N 1
ATOM 1516 C CA . ASN A 1 193 ? 55.319 -1.593 -51.377 1.00 81.06 193 ASN A CA 1
ATOM 1517 C C . ASN A 1 193 ? 56.551 -1.737 -50.477 1.00 81.06 193 ASN A C 1
ATOM 1519 O O . ASN A 1 193 ? 57.652 -1.870 -51.007 1.00 81.06 193 ASN A O 1
ATOM 1523 N N . ASP A 1 194 ? 56.379 -1.770 -49.154 1.00 81.06 194 ASP A N 1
ATOM 1524 C CA . ASP A 1 194 ? 57.477 -2.018 -48.213 1.00 81.06 194 ASP A CA 1
ATOM 1525 C C . ASP A 1 194 ? 58.101 -3.407 -48.466 1.00 81.06 194 ASP A C 1
ATOM 1527 O O . ASP A 1 194 ? 59.308 -3.515 -48.666 1.00 81.06 194 ASP A O 1
ATOM 1531 N N . PHE A 1 195 ? 57.287 -4.464 -48.602 1.00 76.62 195 PHE A N 1
ATOM 1532 C CA . PHE A 1 195 ? 57.780 -5.824 -48.891 1.00 76.62 195 PHE A CA 1
ATOM 1533 C C . PHE A 1 195 ? 58.471 -5.965 -50.257 1.00 76.62 195 PHE A C 1
ATOM 1535 O O . PHE A 1 195 ? 59.415 -6.754 -50.391 1.00 76.62 195 PHE A O 1
ATOM 1542 N N . ILE A 1 196 ? 58.006 -5.221 -51.267 1.00 75.44 196 ILE A N 1
ATOM 1543 C CA . ILE A 1 196 ? 58.634 -5.166 -52.596 1.00 75.44 196 ILE A CA 1
ATOM 1544 C C . ILE A 1 196 ? 59.972 -4.420 -52.527 1.00 75.44 196 ILE A C 1
ATOM 1546 O O . ILE A 1 196 ? 60.955 -4.864 -53.121 1.00 75.44 196 ILE A O 1
ATOM 1550 N N . SER A 1 197 ? 60.025 -3.319 -51.775 1.00 72.62 197 SER A N 1
ATOM 1551 C CA . SER A 1 197 ? 61.228 -2.493 -51.607 1.00 72.62 197 SER A CA 1
ATOM 1552 C C . SER A 1 197 ? 62.314 -3.209 -50.798 1.00 72.62 197 SER A C 1
ATOM 1554 O O . SER A 1 197 ? 63.491 -3.111 -51.137 1.00 72.62 197 SER A O 1
ATOM 1556 N N . ASP A 1 198 ? 61.917 -4.007 -49.803 1.00 72.25 198 ASP A N 1
ATOM 1557 C CA . ASP A 1 198 ? 62.805 -4.863 -49.005 1.00 72.25 198 ASP A CA 1
ATOM 1558 C C . ASP A 1 198 ? 63.252 -6.141 -49.753 1.00 72.25 198 ASP A C 1
ATOM 1560 O O . ASP A 1 198 ? 63.977 -6.974 -49.205 1.00 72.25 198 ASP A O 1
ATOM 1564 N N . GLY A 1 199 ? 62.828 -6.331 -51.012 1.00 67.88 199 GLY A N 1
ATOM 1565 C CA . GLY A 1 199 ? 63.255 -7.437 -51.880 1.00 67.88 199 GLY A CA 1
ATOM 1566 C C . GLY A 1 199 ? 62.678 -8.811 -51.515 1.00 67.88 199 GLY A C 1
ATOM 1567 O O . GLY A 1 199 ? 63.082 -9.824 -52.086 1.00 67.88 199 GLY A O 1
ATOM 1568 N N . THR A 1 200 ? 61.733 -8.863 -50.573 1.00 62.28 200 THR A N 1
ATOM 1569 C CA . THR A 1 200 ? 61.109 -10.109 -50.089 1.00 62.28 200 THR A CA 1
ATOM 1570 C C . THR A 1 200 ? 60.001 -10.638 -51.008 1.00 62.28 200 THR A C 1
ATOM 1572 O O . THR A 1 200 ? 59.761 -11.845 -51.043 1.00 62.28 200 THR A O 1
ATOM 1575 N N . LEU A 1 201 ? 59.361 -9.764 -51.795 1.00 63.53 201 LEU A N 1
ATOM 1576 C CA . LEU A 1 201 ? 58.332 -10.102 -52.784 1.00 63.53 201 LEU A CA 1
ATOM 1577 C C . LEU A 1 201 ? 58.596 -9.378 -54.111 1.00 63.53 201 LEU A C 1
ATOM 1579 O O . LEU A 1 201 ? 58.842 -8.179 -54.133 1.00 63.53 201 LEU A O 1
ATOM 1583 N N . THR A 1 202 ? 58.512 -10.088 -55.239 1.00 69.25 202 THR A N 1
ATOM 1584 C CA . THR A 1 202 ? 58.569 -9.483 -56.580 1.00 69.25 202 THR A CA 1
ATOM 1585 C C . THR A 1 202 ? 57.159 -9.211 -57.103 1.00 69.25 202 THR A C 1
ATOM 1587 O O . THR A 1 202 ? 56.251 -10.018 -56.898 1.00 69.25 202 THR A O 1
ATOM 1590 N N . ALA A 1 203 ? 56.968 -8.094 -57.814 1.00 68.44 203 ALA A N 1
ATOM 1591 C CA . ALA A 1 203 ? 55.663 -7.690 -58.354 1.00 68.44 203 ALA A CA 1
ATOM 1592 C C . ALA A 1 203 ? 55.005 -8.788 -59.219 1.00 68.44 203 ALA A C 1
ATOM 1594 O O . ALA A 1 203 ? 53.798 -9.001 -59.152 1.00 68.44 203 ALA A O 1
ATOM 1595 N N . GLU A 1 204 ? 55.814 -9.548 -59.960 1.00 69.25 204 GLU A N 1
ATOM 1596 C CA . GLU A 1 204 ? 55.372 -10.667 -60.802 1.00 69.25 204 GLU A CA 1
ATOM 1597 C C . GLU A 1 204 ? 54.767 -11.830 -59.995 1.00 69.25 204 GLU A C 1
ATOM 1599 O O . GLU A 1 204 ? 53.754 -12.397 -60.405 1.00 69.25 204 GLU A O 1
ATOM 1604 N N . ARG A 1 205 ? 55.334 -12.167 -58.824 1.00 67.88 205 ARG A N 1
ATOM 1605 C CA . ARG A 1 205 ? 54.788 -13.216 -57.940 1.00 67.88 205 ARG A CA 1
ATOM 1606 C C . ARG A 1 205 ? 53.481 -12.781 -57.285 1.00 67.88 205 ARG A C 1
ATOM 1608 O O . ARG A 1 205 ? 52.574 -13.594 -57.144 1.00 67.88 205 ARG A O 1
ATOM 1615 N N . LEU A 1 206 ? 53.369 -11.498 -56.944 1.00 69.38 206 LEU A N 1
ATOM 1616 C CA . LEU A 1 206 ? 52.169 -10.931 -56.331 1.00 69.38 206 LEU A CA 1
ATOM 1617 C C . LEU A 1 206 ? 50.964 -10.972 -57.281 1.00 69.38 206 LEU A C 1
ATOM 1619 O O . LEU A 1 206 ? 49.868 -11.363 -56.888 1.00 69.38 206 LEU A O 1
ATOM 1623 N N . CYS A 1 207 ? 51.178 -10.607 -58.549 1.00 69.50 207 CYS A N 1
ATOM 1624 C CA . CYS A 1 207 ? 50.144 -10.674 -59.580 1.00 69.50 207 CYS A CA 1
ATOM 1625 C C . CYS A 1 207 ? 49.709 -12.115 -59.885 1.00 69.50 207 CYS A C 1
ATOM 1627 O O . CYS A 1 207 ? 48.537 -12.337 -60.177 1.00 69.50 207 CYS A O 1
ATOM 1629 N N . ALA A 1 208 ? 50.627 -13.084 -59.804 1.00 68.75 208 ALA A N 1
ATOM 1630 C CA . ALA A 1 208 ? 50.315 -14.494 -60.028 1.00 68.75 208 ALA A CA 1
ATOM 1631 C C . ALA A 1 208 ? 49.451 -15.105 -58.907 1.00 68.75 208 ALA A C 1
ATOM 1633 O O . ALA A 1 208 ? 48.558 -15.891 -59.208 1.00 68.75 208 ALA A O 1
ATOM 1634 N N . GLU A 1 209 ? 49.677 -14.737 -57.639 1.00 67.00 209 GLU A N 1
ATOM 1635 C CA . GLU A 1 209 ? 48.871 -15.230 -56.508 1.00 67.00 209 GLU A CA 1
ATOM 1636 C C . GLU A 1 209 ? 47.508 -14.529 -56.373 1.00 67.00 209 GLU A C 1
ATOM 1638 O O . GLU A 1 209 ? 46.540 -15.171 -55.985 1.00 67.00 209 GLU A O 1
ATOM 1643 N N . ALA A 1 210 ? 47.399 -13.239 -56.716 1.00 67.19 210 ALA A N 1
ATOM 1644 C CA . ALA A 1 210 ? 46.142 -12.483 -56.611 1.00 67.19 210 ALA A CA 1
ATOM 1645 C C . ALA A 1 210 ? 45.133 -12.754 -57.748 1.00 67.19 210 ALA A C 1
ATOM 1647 O O . ALA A 1 210 ? 43.982 -12.329 -57.660 1.00 67.19 210 ALA A O 1
ATOM 1648 N N . ALA A 1 211 ? 45.564 -13.404 -58.834 1.00 57.47 211 ALA A N 1
ATOM 1649 C CA . ALA A 1 211 ? 44.717 -13.770 -59.973 1.00 57.47 211 ALA A CA 1
ATOM 1650 C C . ALA A 1 211 ? 43.974 -15.114 -59.791 1.00 57.47 211 ALA A C 1
ATOM 1652 O O . ALA A 1 211 ? 43.278 -15.549 -60.712 1.00 57.47 211 ALA A O 1
ATOM 1653 N N . VAL A 1 212 ? 44.136 -15.761 -58.630 1.00 44.59 212 VAL A N 1
ATOM 1654 C CA . VAL A 1 212 ? 43.468 -17.005 -58.201 1.00 44.59 212 VAL A CA 1
ATOM 1655 C C . VAL A 1 212 ? 42.358 -16.675 -57.210 1.00 44.59 212 VAL A C 1
ATOM 1657 O O . VAL A 1 212 ? 41.265 -17.267 -57.351 1.00 44.59 212 VAL A O 1
#